Protein AF-A0A6A6UK32-F1 (afdb_monomer_lite)

Secondary structure (DSSP, 8-state):
-HHHHHHHHHHHHHHHHHHHH-S-TTSHHHHHHHHHHHHHHHHHHHHHIIIII-SSS-HHHHHHHHHHHHHHHHHHHHHHHHHHHHHTT--HHHHHHHHHHHHHHIIIIIHHHHHHHHHHHH-TT-HHHHHHHHHHHHHHHHHHHHHHHHHHHHHHHHHHHHHTT-GGGHHHHHHHHHHHHHHHHHHHHHHHHHHHS-HHHHHHHHHHHHHHHHHHHHHHHHHHHHHHHHHHHHHHHHHHHHHHHHHHHHHHHHHHHHHHHT--

Structure (mmCIF, N/CA/C/O backbone):
data_AF-A0A6A6UK32-F1
#
_entry.id   AF-A0A6A6UK32-F1
#
loop_
_atom_site.group_PDB
_atom_site.id
_atom_site.type_symbol
_atom_site.label_atom_id
_atom_site.label_alt_id
_atom_site.label_comp_id
_atom_site.label_asym_id
_atom_site.label_entity_id
_atom_site.label_seq_id
_atom_site.pdbx_PDB_ins_code
_atom_site.Cartn_x
_atom_site.Cartn_y
_atom_site.Cartn_z
_atom_site.occupancy
_atom_site.B_iso_or_equiv
_atom_site.auth_seq_id
_atom_site.auth_comp_id
_atom_site.auth_asym_id
_atom_site.auth_atom_id
_atom_site.pdbx_PDB_model_num
ATOM 1 N N . MET A 1 1 ? 7.102 15.352 -13.414 1.00 63.62 1 MET A N 1
ATOM 2 C CA . MET A 1 1 ? 7.842 16.312 -12.556 1.00 63.62 1 MET A CA 1
ATOM 3 C C . MET A 1 1 ? 7.018 16.867 -11.414 1.00 63.62 1 MET A C 1
ATOM 5 O O . MET A 1 1 ? 7.276 16.458 -10.293 1.00 63.62 1 MET A O 1
ATOM 9 N N . ALA A 1 2 ? 6.019 17.724 -11.659 1.00 75.06 2 ALA A N 1
ATOM 10 C CA . ALA A 1 2 ? 5.185 18.260 -10.575 1.00 75.06 2 ALA A CA 1
ATOM 11 C C . ALA A 1 2 ? 4.552 17.143 -9.721 1.00 75.06 2 ALA A C 1
ATOM 13 O O . ALA A 1 2 ? 4.606 17.203 -8.499 1.00 75.06 2 ALA A O 1
ATOM 14 N N . LEU A 1 3 ? 4.059 16.080 -10.369 1.00 75.00 3 LEU A N 1
ATOM 15 C CA . LEU A 1 3 ? 3.460 14.917 -9.705 1.00 75.00 3 LEU A CA 1
ATOM 16 C C . LEU A 1 3 ? 4.440 14.202 -8.759 1.00 75.00 3 LEU A C 1
ATOM 18 O O . LEU A 1 3 ? 4.125 13.998 -7.595 1.00 75.00 3 LEU A O 1
ATOM 22 N N . THR A 1 4 ? 5.658 13.905 -9.219 1.00 74.25 4 THR A N 1
ATOM 23 C CA . THR A 1 4 ? 6.698 13.237 -8.418 1.00 74.25 4 THR A CA 1
ATOM 24 C C . THR A 1 4 ? 7.167 14.100 -7.244 1.00 74.25 4 THR A C 1
ATOM 26 O O . THR A 1 4 ? 7.374 13.595 -6.144 1.00 74.25 4 THR A O 1
ATOM 29 N N . SER A 1 5 ? 7.301 15.417 -7.442 1.00 76.69 5 SER A N 1
ATOM 30 C CA . SER A 1 5 ? 7.662 16.348 -6.365 1.00 76.69 5 SER A CA 1
ATOM 31 C C . SER A 1 5 ? 6.571 16.446 -5.296 1.00 76.69 5 SER A C 1
ATOM 33 O O . SER A 1 5 ? 6.883 16.453 -4.106 1.00 76.69 5 SER A O 1
ATOM 35 N N . VAL A 1 6 ? 5.298 16.472 -5.706 1.00 78.44 6 VAL A N 1
ATOM 36 C CA . VAL A 1 6 ? 4.156 16.390 -4.783 1.00 78.44 6 VAL A CA 1
ATOM 37 C C . VAL A 1 6 ? 4.166 15.046 -4.053 1.00 78.44 6 VAL A C 1
ATOM 39 O O . VAL A 1 6 ? 4.046 15.023 -2.830 1.00 78.44 6 VAL A O 1
ATOM 42 N N . GLY A 1 7 ? 4.408 13.946 -4.770 1.00 74.94 7 GLY A N 1
ATOM 43 C CA . GLY A 1 7 ? 4.525 12.605 -4.200 1.00 74.94 7 GLY A CA 1
ATOM 44 C C . GLY A 1 7 ? 5.584 12.517 -3.096 1.00 74.94 7 GLY A C 1
ATOM 45 O O . GLY A 1 7 ? 5.280 12.036 -2.002 1.00 74.94 7 GLY A O 1
ATOM 46 N N . LEU A 1 8 ? 6.784 13.059 -3.334 1.00 78.25 8 LEU A N 1
ATOM 47 C CA . LEU A 1 8 ? 7.864 13.134 -2.340 1.00 78.25 8 LEU A CA 1
ATOM 48 C C . LEU A 1 8 ? 7.481 13.962 -1.118 1.00 78.25 8 LEU A C 1
ATOM 50 O O . LEU A 1 8 ? 7.724 13.541 0.014 1.00 78.25 8 LEU A O 1
ATOM 54 N N . PHE A 1 9 ? 6.882 15.133 -1.333 1.00 82.31 9 PHE A N 1
ATOM 55 C CA . PHE A 1 9 ? 6.435 15.985 -0.236 1.00 82.31 9 PHE A CA 1
ATOM 56 C C . PHE A 1 9 ? 5.412 15.258 0.645 1.00 82.31 9 PHE A C 1
ATOM 58 O O . PHE A 1 9 ? 5.548 15.248 1.870 1.00 82.31 9 PHE A O 1
ATOM 65 N N . CYS A 1 10 ? 4.444 14.577 0.025 1.00 78.50 10 CYS A N 1
ATOM 66 C CA . CYS A 1 10 ? 3.467 13.756 0.730 1.00 78.50 10 CYS A CA 1
ATOM 67 C C . CYS A 1 10 ? 4.137 12.626 1.524 1.00 78.50 10 CYS A C 1
ATOM 69 O O . CYS A 1 10 ? 3.793 12.427 2.686 1.00 78.50 10 CYS A O 1
ATOM 71 N N . CYS A 1 11 ? 5.139 11.941 0.968 1.00 78.12 11 CYS A N 1
ATOM 72 C CA . CYS A 1 11 ? 5.867 10.892 1.691 1.00 78.12 11 CYS A CA 1
ATOM 73 C C . CYS A 1 11 ? 6.623 11.429 2.909 1.00 78.12 11 CYS A C 1
ATOM 75 O O . CYS A 1 11 ? 6.564 10.842 3.989 1.00 78.12 11 CYS A O 1
ATOM 77 N N . LEU A 1 12 ? 7.304 12.569 2.768 1.00 82.00 12 LEU A N 1
ATOM 78 C CA . LEU A 1 12 ? 7.990 13.216 3.890 1.00 82.00 12 LEU A CA 1
ATOM 79 C C . LEU A 1 12 ? 6.999 13.644 4.976 1.00 82.00 12 LEU A C 1
ATOM 81 O O . LEU A 1 12 ? 7.266 13.463 6.167 1.00 82.00 12 LEU A O 1
ATOM 85 N N . GLN A 1 13 ? 5.833 14.153 4.577 1.00 83.38 13 GLN A N 1
ATOM 86 C CA . GLN A 1 13 ? 4.754 14.483 5.499 1.00 83.38 13 GLN A CA 1
ATOM 87 C C . GLN A 1 13 ? 4.240 13.234 6.232 1.00 83.38 13 GLN A C 1
ATOM 89 O O . GLN A 1 13 ? 4.105 13.260 7.454 1.00 83.38 13 GLN A O 1
ATOM 94 N N . VAL A 1 14 ? 3.992 12.135 5.516 1.00 77.50 14 VAL A N 1
ATOM 95 C CA . VAL A 1 14 ? 3.570 10.836 6.073 1.00 77.50 14 VAL A CA 1
ATOM 96 C C . VAL A 1 14 ? 4.615 10.307 7.060 1.00 77.50 14 VAL A C 1
ATOM 98 O O . VAL A 1 14 ? 4.258 9.894 8.168 1.00 77.50 14 VAL A O 1
ATOM 101 N N . LEU A 1 15 ? 5.903 10.387 6.723 1.00 81.75 15 LEU A N 1
ATOM 102 C CA . LEU A 1 15 ? 7.002 9.960 7.591 1.00 81.75 15 LEU A CA 1
ATOM 103 C C . LEU A 1 15 ? 7.065 10.800 8.875 1.00 81.75 15 LEU A C 1
ATOM 105 O O . LEU A 1 15 ? 7.175 10.262 9.983 1.00 81.75 15 LEU A O 1
ATOM 109 N N . PHE A 1 16 ? 6.934 12.121 8.747 1.00 83.19 16 PHE A N 1
ATOM 110 C CA . PHE A 1 16 ? 6.896 13.037 9.885 1.00 83.19 16 PHE A CA 1
ATOM 111 C C . PHE A 1 16 ? 5.670 12.791 10.780 1.00 83.19 16 PHE A C 1
ATOM 113 O O . PHE A 1 16 ? 5.791 12.674 12.001 1.00 83.19 16 PHE A O 1
ATOM 120 N N . LEU A 1 17 ? 4.480 12.641 10.193 1.00 77.88 17 LEU A N 1
ATOM 121 C CA . LEU A 1 17 ? 3.246 12.351 10.931 1.00 77.88 17 LEU A CA 1
ATOM 122 C C . LEU A 1 17 ? 3.314 10.999 11.648 1.00 77.88 17 LEU A C 1
ATOM 124 O O . LEU A 1 17 ? 2.881 10.881 12.795 1.00 77.88 17 LEU A O 1
ATOM 128 N N . THR A 1 18 ? 3.891 9.985 11.007 1.00 74.25 18 THR A N 1
ATOM 129 C CA . THR A 1 18 ? 4.037 8.647 11.591 1.00 74.25 18 THR A CA 1
ATOM 130 C C . THR A 1 18 ? 4.995 8.665 12.779 1.00 74.25 18 THR A C 1
ATOM 132 O O . THR A 1 18 ? 4.671 8.141 13.847 1.00 74.25 18 THR A O 1
ATOM 135 N N . THR A 1 19 ? 6.156 9.303 12.632 1.00 74.50 19 THR A N 1
ATOM 136 C CA . THR A 1 19 ? 7.179 9.364 13.690 1.00 74.50 19 THR A CA 1
ATOM 137 C C . THR A 1 19 ? 6.762 10.217 14.889 1.00 74.50 19 THR A C 1
ATOM 139 O O . THR A 1 19 ? 7.191 9.927 16.008 1.00 74.50 19 THR A O 1
ATOM 142 N N . THR A 1 20 ? 5.905 11.222 14.680 1.00 73.62 20 THR A N 1
ATOM 143 C CA . THR A 1 20 ? 5.383 12.094 15.746 1.00 73.62 20 THR A CA 1
ATOM 144 C C . THR A 1 20 ? 4.144 11.529 16.444 1.00 73.62 20 THR A C 1
ATOM 146 O O . THR A 1 20 ? 4.023 11.674 17.660 1.00 73.62 20 THR A O 1
ATOM 149 N N . LYS A 1 21 ? 3.226 10.857 15.729 1.00 67.25 21 LYS A N 1
ATOM 150 C CA . LYS A 1 21 ? 1.995 10.314 16.338 1.00 67.25 21 LYS A CA 1
ATOM 151 C C . LYS A 1 21 ? 2.180 8.973 17.050 1.00 67.25 21 LYS A C 1
ATOM 153 O O . LYS A 1 21 ? 1.466 8.701 18.018 1.00 67.25 21 LYS A O 1
ATOM 158 N N . PHE A 1 22 ? 3.100 8.115 16.605 1.00 64.62 22 PHE A N 1
ATOM 159 C CA . PHE A 1 22 ? 3.280 6.794 17.213 1.00 64.62 22 PHE A CA 1
ATOM 160 C C . PHE A 1 22 ? 4.243 6.828 18.404 1.00 64.62 22 PHE A C 1
ATOM 162 O O . PHE A 1 22 ? 5.457 6.704 18.260 1.00 64.62 22 PHE A O 1
ATOM 169 N N . ASN A 1 23 ? 3.680 6.898 19.613 1.00 55.84 23 ASN A N 1
ATOM 170 C CA . ASN A 1 23 ? 4.452 6.849 20.861 1.00 55.84 23 ASN A CA 1
ATOM 171 C C . ASN A 1 23 ? 4.972 5.428 21.204 1.00 55.84 23 ASN A C 1
ATOM 173 O O . ASN A 1 23 ? 5.830 5.261 22.065 1.00 55.84 23 ASN A O 1
ATOM 177 N N . ARG A 1 24 ? 4.471 4.378 20.525 1.00 57.69 24 ARG A N 1
ATOM 178 C CA . ARG A 1 24 ? 4.906 2.976 20.689 1.00 57.69 24 ARG A CA 1
ATOM 179 C C . ARG A 1 24 ? 5.349 2.395 19.341 1.00 57.69 24 ARG A C 1
ATOM 181 O O . ARG A 1 24 ? 4.519 2.004 18.526 1.00 57.69 24 ARG A O 1
ATOM 188 N N . ARG A 1 25 ? 6.666 2.331 19.126 1.00 67.44 25 ARG A N 1
ATOM 189 C CA . ARG A 1 25 ? 7.341 2.017 17.846 1.00 67.44 25 ARG A CA 1
ATOM 190 C C . ARG A 1 25 ? 7.516 0.516 17.541 1.00 67.44 25 ARG A C 1
ATOM 192 O O . ARG A 1 25 ? 8.488 0.128 16.909 1.00 67.44 25 ARG A O 1
ATOM 199 N N . SER A 1 26 ? 6.633 -0.354 18.036 1.00 64.50 26 SER A N 1
ATOM 200 C CA . SER A 1 26 ? 6.860 -1.815 17.994 1.00 64.50 26 SER A CA 1
ATOM 201 C C . SER A 1 26 ? 5.747 -2.634 17.335 1.00 64.50 26 SER A C 1
ATOM 203 O O . SER A 1 26 ? 5.812 -3.859 17.354 1.00 64.50 26 SER A O 1
ATOM 205 N N . GLY A 1 27 ? 4.692 -1.999 16.821 1.00 78.38 27 GLY A N 1
ATOM 206 C CA . GLY A 1 27 ? 3.590 -2.713 16.168 1.00 78.38 27 GLY A CA 1
ATOM 207 C C . GLY A 1 27 ? 3.916 -3.066 14.718 1.00 78.38 27 GLY A C 1
ATOM 208 O O . GLY A 1 27 ? 4.606 -2.301 14.053 1.00 78.38 27 GLY A O 1
ATOM 209 N N . LEU A 1 28 ? 3.370 -4.178 14.213 1.00 83.44 28 LEU A N 1
ATOM 210 C CA . LEU A 1 28 ? 3.492 -4.573 12.803 1.00 83.44 28 LEU A CA 1
ATOM 211 C C . LEU A 1 28 ? 3.085 -3.425 11.863 1.00 83.44 28 LEU A C 1
ATOM 213 O O . LEU A 1 28 ? 3.859 -3.062 10.991 1.00 83.44 28 LEU A O 1
ATOM 217 N N . TYR A 1 29 ? 1.953 -2.768 12.147 1.00 85.88 29 TYR A N 1
ATOM 218 C CA . TYR A 1 29 ? 1.491 -1.572 11.434 1.00 85.88 29 TYR A CA 1
ATOM 219 C C . TYR A 1 29 ? 2.568 -0.488 11.289 1.00 85.88 29 TYR A C 1
ATOM 221 O O . TYR A 1 29 ? 2.719 0.087 10.220 1.00 85.88 29 TYR A O 1
ATOM 229 N N . PHE A 1 30 ? 3.310 -0.198 12.365 1.00 85.81 30 PHE A N 1
ATOM 230 C CA . PHE A 1 30 ? 4.322 0.861 12.373 1.00 85.81 30 PHE A CA 1
ATOM 231 C C . PHE A 1 30 ? 5.487 0.529 11.435 1.00 85.81 30 PHE A C 1
ATOM 233 O O . PHE A 1 30 ? 5.966 1.398 10.714 1.00 85.81 30 PHE A O 1
ATOM 240 N N . TRP A 1 31 ? 5.919 -0.732 11.414 1.00 88.88 31 TRP A N 1
ATOM 241 C CA . TRP A 1 31 ? 6.966 -1.174 10.498 1.00 88.88 31 TRP A CA 1
ATOM 242 C C . TRP A 1 31 ? 6.471 -1.256 9.055 1.00 88.88 31 TRP A C 1
ATOM 244 O O . TRP A 1 31 ? 7.208 -0.863 8.158 1.00 88.88 31 TRP A O 1
ATOM 254 N N . SER A 1 32 ? 5.222 -1.675 8.832 1.00 90.88 32 SER A N 1
ATOM 255 C CA . SER A 1 32 ? 4.609 -1.692 7.500 1.00 90.88 32 SER A CA 1
ATOM 256 C C . SER A 1 32 ? 4.487 -0.290 6.908 1.00 90.88 32 SER A C 1
ATOM 258 O O . SER A 1 32 ? 4.952 -0.075 5.796 1.00 90.88 32 SER A O 1
ATOM 260 N N . ILE A 1 33 ? 3.951 0.681 7.662 1.00 89.31 33 ILE A N 1
ATOM 261 C CA . ILE A 1 33 ? 3.780 2.056 7.168 1.00 89.31 33 ILE A CA 1
ATOM 262 C C . ILE A 1 33 ? 5.127 2.753 6.912 1.00 89.31 33 ILE A C 1
ATOM 264 O O . ILE A 1 33 ? 5.263 3.504 5.949 1.00 89.31 33 ILE A O 1
ATOM 268 N N . ILE A 1 34 ? 6.148 2.494 7.738 1.00 89.69 34 ILE A N 1
ATOM 269 C CA . ILE A 1 34 ? 7.501 3.009 7.486 1.00 89.69 34 ILE A CA 1
ATOM 270 C C . ILE A 1 34 ? 8.099 2.350 6.250 1.00 89.69 34 ILE A C 1
ATOM 272 O O . ILE A 1 34 ? 8.649 3.062 5.416 1.00 89.69 34 ILE A O 1
ATOM 276 N N . GLY A 1 35 ? 7.974 1.026 6.130 1.00 91.19 35 GLY A N 1
ATOM 277 C CA . GLY A 1 35 ? 8.464 0.267 4.984 1.00 91.19 35 GLY A CA 1
ATOM 278 C C . GLY A 1 35 ? 7.919 0.829 3.678 1.00 91.19 35 GLY A C 1
ATOM 279 O O . GLY A 1 35 ? 8.700 1.316 2.869 1.00 91.19 35 GLY A O 1
ATOM 280 N N . VAL A 1 36 ? 6.592 0.895 3.538 1.00 92.56 36 VAL A N 1
ATOM 281 C CA . VAL A 1 36 ? 5.946 1.425 2.325 1.00 92.56 36 VAL A CA 1
ATOM 282 C C . VAL A 1 36 ? 6.316 2.891 2.063 1.00 92.56 36 VAL A C 1
ATOM 284 O O . VAL A 1 36 ? 6.565 3.264 0.923 1.00 92.56 36 VAL A O 1
ATOM 287 N N . THR A 1 37 ? 6.446 3.726 3.103 1.00 90.75 37 THR A N 1
ATOM 288 C CA . THR A 1 37 ? 6.836 5.138 2.928 1.00 90.75 37 THR A CA 1
ATOM 289 C C . THR A 1 37 ? 8.276 5.264 2.426 1.00 90.75 37 THR A C 1
ATOM 291 O O . THR A 1 37 ? 8.559 6.091 1.563 1.00 90.75 37 THR A O 1
ATOM 294 N N . VAL A 1 38 ? 9.201 4.457 2.952 1.00 91.56 38 VAL A N 1
ATOM 295 C CA . VAL A 1 38 ? 10.607 4.457 2.518 1.00 91.56 38 VAL A CA 1
ATOM 296 C C . VAL A 1 38 ? 10.728 3.907 1.099 1.00 91.56 38 VAL A C 1
ATOM 298 O O . VAL A 1 38 ? 11.385 4.538 0.272 1.00 91.56 38 VAL A O 1
ATOM 301 N N . SER A 1 39 ? 10.046 2.801 0.798 1.00 92.69 39 SER A N 1
ATOM 302 C CA . SER A 1 39 ? 9.923 2.248 -0.554 1.00 92.69 39 SER A CA 1
ATOM 303 C C . SER A 1 39 ? 9.413 3.298 -1.538 1.00 92.69 39 SER A C 1
ATOM 305 O O . SER A 1 39 ? 10.022 3.523 -2.583 1.00 92.69 39 SER A O 1
ATOM 307 N N . GLN A 1 40 ? 8.379 4.049 -1.155 1.00 90.94 40 GLN A N 1
ATOM 308 C CA . GLN A 1 40 ? 7.828 5.104 -1.996 1.00 90.94 40 GLN A CA 1
ATOM 309 C C . GLN A 1 40 ? 8.801 6.270 -2.217 1.00 90.94 40 GLN A C 1
ATOM 311 O O . GLN A 1 40 ? 8.883 6.812 -3.321 1.00 90.94 40 GLN A O 1
ATOM 316 N N . ILE A 1 41 ? 9.583 6.649 -1.202 1.00 89.75 41 ILE A N 1
ATOM 317 C CA . ILE A 1 41 ? 10.642 7.659 -1.355 1.00 89.75 41 ILE A CA 1
ATOM 318 C C . ILE A 1 41 ? 11.703 7.164 -2.345 1.00 89.75 41 ILE A C 1
ATOM 320 O O . ILE A 1 41 ? 12.091 7.918 -3.240 1.00 89.75 41 ILE A O 1
ATOM 324 N N . CYS A 1 42 ? 12.143 5.908 -2.223 1.00 91.44 42 CYS A N 1
ATOM 325 C CA . CYS A 1 42 ? 13.081 5.292 -3.164 1.00 91.44 42 CYS A CA 1
ATOM 326 C C . CYS A 1 42 ? 12.524 5.278 -4.595 1.00 91.44 42 CYS A C 1
ATOM 328 O O . CYS A 1 42 ? 13.237 5.677 -5.517 1.00 91.44 42 CYS A O 1
ATOM 330 N N . TYR A 1 43 ? 11.248 4.923 -4.771 1.00 89.31 43 TYR A N 1
ATOM 331 C CA . TYR A 1 43 ? 10.578 4.941 -6.072 1.00 89.31 43 TYR A CA 1
ATOM 332 C C . TYR A 1 43 ? 10.519 6.353 -6.671 1.00 89.31 43 TYR A C 1
ATOM 334 O O . TYR A 1 43 ? 10.878 6.569 -7.826 1.00 89.31 43 TYR A O 1
ATOM 342 N N . CYS A 1 44 ? 10.160 7.362 -5.877 1.00 87.19 44 CYS A N 1
ATOM 343 C CA . CYS A 1 44 ? 10.153 8.746 -6.345 1.00 87.19 44 CYS A CA 1
ATOM 344 C C . CYS A 1 44 ? 11.549 9.245 -6.762 1.00 87.19 44 CYS A C 1
ATOM 346 O O . CYS A 1 44 ? 11.671 9.993 -7.736 1.00 87.19 44 CYS A O 1
ATOM 348 N N . ILE A 1 45 ? 12.601 8.846 -6.033 1.00 87.50 45 ILE A N 1
ATOM 349 C CA . ILE A 1 45 ? 13.995 9.145 -6.396 1.00 87.50 45 ILE A CA 1
ATOM 350 C C . ILE A 1 45 ? 14.350 8.462 -7.717 1.00 87.50 45 ILE A C 1
ATOM 352 O O . ILE A 1 45 ? 14.941 9.108 -8.580 1.00 87.50 45 ILE A O 1
ATOM 356 N N . TYR A 1 46 ? 13.957 7.199 -7.903 1.00 86.44 46 TYR A N 1
ATOM 357 C CA . TYR A 1 46 ? 14.110 6.492 -9.174 1.00 86.44 46 TYR A CA 1
ATOM 358 C C . TYR A 1 46 ? 13.467 7.264 -10.330 1.00 86.44 46 TYR A C 1
ATOM 360 O O . TYR A 1 46 ? 14.166 7.584 -11.289 1.00 86.44 46 TYR A O 1
ATOM 368 N N . VAL A 1 47 ? 12.193 7.654 -10.213 1.00 82.62 47 VAL A N 1
ATOM 369 C CA . VAL A 1 47 ? 11.487 8.417 -11.259 1.00 82.62 47 VAL A CA 1
ATOM 370 C C . VAL A 1 47 ? 12.214 9.728 -11.573 1.00 82.62 47 VAL A C 1
ATOM 372 O O . VAL A 1 47 ? 12.340 10.117 -12.733 1.00 82.62 47 VAL A O 1
ATOM 375 N N . TYR A 1 48 ? 12.750 10.404 -10.554 1.00 82.56 48 TYR A N 1
ATOM 376 C CA . TYR A 1 48 ? 13.549 11.610 -10.757 1.00 82.56 48 TYR A CA 1
ATOM 377 C C . TYR A 1 48 ? 14.853 11.319 -11.518 1.00 82.56 48 TYR A C 1
ATOM 379 O O . TYR A 1 48 ? 15.186 12.031 -12.465 1.00 82.56 48 TYR A O 1
ATOM 387 N N . LEU A 1 49 ? 15.580 10.265 -11.135 1.00 80.88 49 LEU A N 1
ATOM 388 C CA . LEU A 1 49 ? 16.833 9.858 -11.779 1.00 80.88 49 LEU A CA 1
ATOM 389 C C . LEU A 1 49 ? 16.624 9.412 -13.230 1.00 80.88 49 LEU A C 1
ATOM 391 O O . LEU A 1 49 ? 17.407 9.810 -14.095 1.00 80.88 49 LEU A O 1
ATOM 395 N N . TYR A 1 50 ? 15.562 8.645 -13.477 1.00 75.62 50 TYR A N 1
ATOM 396 C CA . TYR A 1 50 ? 15.178 8.124 -14.785 1.00 75.62 50 TYR A CA 1
ATOM 397 C C . TYR A 1 50 ? 14.809 9.246 -15.767 1.00 75.62 50 TYR A C 1
ATOM 399 O O . TYR A 1 50 ? 15.231 9.217 -16.920 1.00 75.62 50 TYR A O 1
ATOM 407 N N . ILE A 1 51 ? 14.078 10.270 -15.305 1.00 72.56 51 ILE A N 1
ATOM 408 C CA . ILE A 1 51 ? 13.636 11.386 -16.160 1.00 72.56 51 ILE A CA 1
ATOM 409 C C . ILE A 1 51 ? 14.740 12.442 -16.364 1.00 72.56 51 ILE A C 1
ATOM 411 O O . ILE A 1 51 ? 14.842 13.001 -17.454 1.00 72.56 51 ILE A O 1
ATOM 415 N N . TRP A 1 52 ? 15.544 12.764 -15.340 1.00 67.88 52 TRP A N 1
ATOM 416 C CA . TRP A 1 52 ? 16.459 13.923 -15.392 1.00 67.88 52 TRP A CA 1
ATOM 417 C C . TRP A 1 52 ? 17.921 13.598 -15.609 1.00 67.88 52 TRP A C 1
ATOM 419 O O . TRP A 1 52 ? 18.614 14.338 -16.303 1.00 67.88 52 TRP A O 1
ATOM 429 N N . ILE A 1 53 ? 18.428 12.601 -14.891 1.00 54.34 53 ILE A N 1
ATOM 430 C CA . ILE A 1 53 ? 19.861 12.536 -14.625 1.00 54.34 53 ILE A CA 1
ATOM 431 C C . ILE A 1 53 ? 20.527 11.543 -15.565 1.00 54.34 53 ILE A C 1
ATOM 433 O O . ILE A 1 53 ? 21.587 11.867 -16.082 1.00 54.34 53 ILE A O 1
ATOM 437 N N . LEU A 1 54 ? 19.914 10.404 -15.882 1.00 55.31 54 LEU A N 1
ATOM 438 C CA . LEU A 1 54 ? 20.612 9.314 -16.558 1.00 55.31 54 LEU A CA 1
ATOM 439 C C . LEU A 1 54 ? 19.600 8.361 -17.228 1.00 55.31 54 LEU A C 1
ATOM 441 O O . LEU A 1 54 ? 19.181 7.394 -16.595 1.00 55.31 54 LEU A O 1
ATOM 445 N N . LYS A 1 55 ? 19.266 8.553 -18.511 1.00 54.19 55 LYS A N 1
ATOM 446 C CA . LYS A 1 55 ? 18.911 7.368 -19.318 1.00 54.19 55 LYS A CA 1
ATOM 447 C C . LYS A 1 55 ? 20.166 6.505 -19.544 1.00 54.19 55 LYS A C 1
ATOM 449 O O . LYS A 1 55 ? 20.106 5.302 -19.335 1.00 54.19 55 LYS A O 1
ATOM 454 N N . ASP A 1 56 ? 21.334 7.134 -19.756 1.00 54.78 56 ASP A N 1
ATOM 455 C CA . ASP A 1 56 ? 22.521 6.408 -20.252 1.00 54.78 56 ASP A CA 1
ATOM 456 C C . ASP A 1 56 ? 23.786 6.426 -19.369 1.00 54.78 56 ASP A C 1
ATOM 458 O O . ASP A 1 56 ? 24.661 5.581 -19.541 1.00 54.78 56 ASP A O 1
ATOM 462 N N . ALA A 1 57 ? 23.954 7.355 -18.415 1.00 60.75 57 ALA A N 1
ATOM 463 C CA . ALA A 1 57 ? 25.291 7.553 -17.819 1.00 60.75 57 ALA A CA 1
ATOM 464 C C . ALA A 1 57 ? 25.655 6.626 -16.628 1.00 60.75 57 ALA A C 1
ATOM 466 O O . ALA A 1 57 ? 26.843 6.401 -16.397 1.00 60.75 57 ALA A O 1
ATOM 467 N N . LYS A 1 58 ? 24.690 6.100 -15.845 1.00 68.69 58 LYS A N 1
ATOM 468 C CA . LYS A 1 58 ? 24.904 5.112 -14.747 1.00 68.69 58 LYS A CA 1
ATOM 469 C C . LYS A 1 58 ? 23.643 4.250 -14.507 1.00 68.69 58 LYS A C 1
ATOM 471 O O . LYS A 1 58 ? 22.972 4.423 -13.485 1.00 68.69 58 LYS A O 1
ATOM 476 N N . PRO A 1 59 ? 23.330 3.295 -15.398 1.00 71.62 59 PRO A N 1
ATOM 477 C CA . PRO A 1 59 ? 22.122 2.462 -15.307 1.00 71.62 59 PRO A CA 1
ATOM 478 C C . PRO A 1 59 ? 22.000 1.686 -13.983 1.00 71.62 59 PRO A C 1
ATOM 480 O O . PRO A 1 59 ? 20.904 1.525 -13.453 1.00 71.62 59 PRO A O 1
ATOM 483 N N . GLY A 1 60 ? 23.125 1.280 -13.381 1.00 76.69 60 GLY A N 1
ATOM 484 C CA . GLY A 1 60 ? 23.120 0.533 -12.117 1.00 76.69 60 GLY A CA 1
ATOM 485 C C . GLY A 1 60 ? 22.575 1.312 -10.913 1.00 76.69 60 GLY A C 1
ATOM 486 O O . GLY A 1 60 ? 21.955 0.716 -10.036 1.00 76.69 60 GLY A O 1
ATOM 487 N N . LEU A 1 61 ? 22.760 2.638 -10.861 1.00 80.12 61 LEU A N 1
ATOM 488 C CA . LEU A 1 61 ? 22.235 3.448 -9.754 1.00 80.12 61 LEU A CA 1
ATOM 489 C C . LEU A 1 61 ? 20.713 3.605 -9.863 1.00 80.12 61 LEU A C 1
ATOM 491 O O . LEU A 1 61 ? 20.009 3.467 -8.866 1.00 80.12 61 LEU A O 1
ATOM 495 N N . THR A 1 62 ? 20.220 3.853 -11.078 1.00 80.00 62 THR A N 1
ATOM 496 C CA . THR A 1 62 ? 18.788 3.959 -11.382 1.00 80.00 62 THR A CA 1
ATOM 497 C C . THR A 1 62 ? 18.073 2.639 -11.085 1.00 80.00 62 THR A C 1
ATOM 499 O O . THR A 1 62 ? 17.097 2.640 -10.336 1.00 80.00 62 THR A O 1
ATOM 502 N N . ALA A 1 63 ? 18.622 1.510 -11.552 1.00 81.88 63 ALA A N 1
ATOM 503 C CA . ALA A 1 63 ? 18.098 0.177 -11.251 1.00 81.88 63 ALA A CA 1
ATOM 504 C C . ALA A 1 63 ? 18.110 -0.130 -9.742 1.00 81.88 63 ALA A C 1
ATOM 506 O O . ALA A 1 63 ? 17.165 -0.709 -9.218 1.00 81.88 63 ALA A O 1
ATOM 507 N N . GLY A 1 64 ? 19.142 0.298 -9.009 1.00 86.44 64 GLY A N 1
ATOM 508 C CA . GLY A 1 64 ? 19.210 0.101 -7.559 1.00 86.44 64 GLY A CA 1
ATOM 509 C C . GLY A 1 64 ? 18.053 0.766 -6.803 1.00 86.44 64 GLY A C 1
ATOM 510 O O . GLY A 1 64 ? 17.423 0.125 -5.963 1.00 86.44 64 GLY A O 1
ATOM 511 N N . PHE A 1 65 ? 17.743 2.030 -7.113 1.00 87.12 65 PHE A N 1
ATOM 512 C CA . PHE A 1 65 ? 16.620 2.743 -6.484 1.00 87.12 65 PHE A CA 1
ATOM 513 C C . PHE A 1 65 ? 15.255 2.214 -6.920 1.00 87.12 65 PHE A C 1
ATOM 515 O O . PHE A 1 65 ? 14.337 2.184 -6.104 1.00 87.12 65 PHE A O 1
ATOM 522 N N . MET A 1 66 ? 15.141 1.773 -8.170 1.00 86.88 66 MET A N 1
ATOM 523 C CA . MET A 1 66 ? 13.948 1.117 -8.698 1.00 86.88 66 MET A CA 1
ATOM 524 C C . MET A 1 66 ? 13.648 -0.169 -7.922 1.00 86.88 66 MET A C 1
ATOM 526 O O . MET A 1 66 ? 12.575 -0.287 -7.345 1.00 86.88 66 MET A O 1
ATOM 530 N N . VAL A 1 67 ? 14.622 -1.080 -7.793 1.00 87.88 67 VAL A N 1
ATOM 531 C CA . VAL A 1 67 ? 14.472 -2.332 -7.025 1.00 87.88 67 VAL A CA 1
ATOM 532 C C . VAL A 1 67 ? 14.210 -2.054 -5.544 1.00 87.88 67 VAL A C 1
ATOM 534 O O . VAL A 1 67 ? 13.364 -2.698 -4.930 1.00 87.88 67 VAL A O 1
ATOM 537 N N . ALA A 1 68 ? 14.919 -1.089 -4.953 1.00 90.00 68 ALA A N 1
ATOM 538 C CA . ALA A 1 68 ? 14.720 -0.712 -3.554 1.00 90.00 68 ALA A CA 1
ATOM 539 C C . ALA A 1 68 ? 13.357 -0.045 -3.297 1.00 90.00 68 ALA A C 1
ATOM 541 O O . ALA A 1 68 ? 12.882 -0.053 -2.162 1.00 90.00 68 ALA A O 1
ATOM 542 N N . GLY A 1 69 ? 12.754 0.554 -4.326 1.00 88.25 69 GLY A N 1
ATOM 543 C CA . GLY A 1 69 ? 11.433 1.163 -4.269 1.00 88.25 69 GLY A CA 1
ATOM 544 C C . GLY A 1 69 ? 10.316 0.165 -4.548 1.00 88.25 69 GLY A C 1
ATOM 545 O O . GLY A 1 69 ? 9.494 -0.056 -3.670 1.00 88.25 69 GLY A O 1
ATOM 546 N N . GLY A 1 70 ? 10.318 -0.448 -5.734 1.00 87.50 70 GLY A N 1
ATOM 547 C CA . GLY A 1 70 ? 9.255 -1.325 -6.237 1.00 87.50 70 GLY A CA 1
ATOM 548 C C . GLY A 1 70 ? 9.079 -2.598 -5.412 1.00 87.50 70 GLY A C 1
ATOM 549 O O . GLY A 1 70 ? 8.092 -2.718 -4.693 1.00 87.50 70 GLY A O 1
ATOM 550 N N . LEU A 1 71 ? 10.089 -3.481 -5.394 1.00 91.38 71 LEU A N 1
ATOM 551 C CA . LEU A 1 71 ? 9.986 -4.801 -4.749 1.00 91.38 71 LEU A CA 1
ATOM 552 C C . LEU A 1 71 ? 9.410 -4.778 -3.321 1.00 91.38 71 LEU A C 1
ATOM 554 O O . LEU A 1 71 ? 8.591 -5.639 -2.998 1.00 91.38 71 LEU A O 1
ATOM 558 N N . PRO A 1 72 ? 9.854 -3.890 -2.409 1.00 93.12 72 PRO A N 1
ATOM 559 C CA . PRO A 1 72 ? 9.300 -3.850 -1.060 1.00 93.12 72 PRO A CA 1
ATOM 560 C C . PRO A 1 72 ? 7.970 -3.089 -0.941 1.00 93.12 72 PRO A C 1
ATOM 562 O O . PRO A 1 72 ? 7.294 -3.262 0.072 1.00 93.12 72 PRO A O 1
ATOM 565 N N . TYR A 1 73 ? 7.577 -2.264 -1.915 1.00 92.75 73 TYR A N 1
ATOM 566 C CA . TYR A 1 73 ? 6.383 -1.418 -1.817 1.00 92.75 73 TYR A CA 1
ATOM 567 C C . TYR A 1 73 ? 5.100 -2.244 -1.637 1.00 92.75 73 TYR A C 1
ATOM 569 O O . TYR A 1 73 ? 4.454 -2.147 -0.588 1.00 92.75 73 TYR A O 1
ATOM 577 N N . VAL A 1 74 ? 4.791 -3.112 -2.605 1.00 92.25 74 VAL A N 1
ATOM 578 C CA . VAL A 1 74 ? 3.576 -3.948 -2.627 1.00 92.25 74 VAL A CA 1
ATOM 579 C C . VAL A 1 74 ? 3.408 -4.790 -1.351 1.00 92.25 74 VAL A C 1
ATOM 581 O O . VAL A 1 74 ? 2.359 -4.699 -0.700 1.00 92.25 74 VAL A O 1
ATOM 584 N N . PRO A 1 75 ? 4.416 -5.561 -0.884 1.00 93.06 75 PRO A N 1
ATOM 585 C CA . PRO A 1 75 ? 4.241 -6.371 0.315 1.00 93.06 75 PRO A CA 1
ATOM 586 C C . PRO A 1 75 ? 4.065 -5.513 1.572 1.00 93.06 75 PRO A C 1
ATOM 588 O O . PRO A 1 75 ? 3.305 -5.902 2.462 1.00 93.06 75 PRO A O 1
ATOM 591 N N . PHE A 1 76 ? 4.724 -4.351 1.685 1.00 93.88 76 PHE A N 1
ATOM 592 C CA . PHE A 1 76 ? 4.523 -3.474 2.842 1.00 93.88 76 PHE A CA 1
ATOM 593 C C . PHE A 1 76 ? 3.138 -2.832 2.857 1.00 93.88 76 PHE A C 1
ATOM 595 O O . PHE A 1 76 ? 2.538 -2.740 3.934 1.00 93.88 76 PHE A O 1
ATOM 602 N N . GLU A 1 77 ? 2.615 -2.446 1.696 1.00 92.75 77 GLU A N 1
ATOM 603 C CA . GLU A 1 77 ? 1.252 -1.940 1.559 1.00 92.75 77 GLU A CA 1
ATOM 604 C C . GLU A 1 77 ? 0.227 -3.009 1.958 1.00 92.75 77 GLU A C 1
ATOM 606 O O . GLU A 1 77 ? -0.594 -2.787 2.853 1.00 92.75 77 GLU A O 1
ATOM 611 N N . PHE A 1 78 ? 0.326 -4.230 1.432 1.00 92.56 78 PHE A N 1
ATOM 612 C CA . PHE A 1 78 ? -0.601 -5.284 1.845 1.00 92.56 78 PHE A CA 1
ATOM 613 C C . PHE A 1 78 ? -0.432 -5.690 3.315 1.00 92.56 78 PHE A C 1
ATOM 615 O O . PHE A 1 78 ? -1.417 -6.014 3.987 1.00 92.56 78 PHE A O 1
ATOM 622 N N . LEU A 1 79 ? 0.784 -5.628 3.870 1.00 91.69 79 LEU A N 1
ATOM 623 C CA . LEU A 1 79 ? 1.010 -5.837 5.306 1.00 91.69 79 LEU A CA 1
ATOM 624 C C . LEU A 1 79 ? 0.361 -4.744 6.169 1.00 91.69 79 LEU A C 1
ATOM 626 O O . LEU A 1 79 ? -0.080 -5.020 7.291 1.00 91.69 79 LEU A O 1
ATOM 630 N N . MET A 1 80 ? 0.268 -3.520 5.659 1.00 89.12 80 MET A N 1
ATOM 631 C CA . MET A 1 80 ? -0.434 -2.415 6.306 1.00 89.12 80 MET A CA 1
ATOM 632 C C . MET A 1 80 ? -1.944 -2.704 6.378 1.00 89.12 80 MET A C 1
ATOM 634 O O . MET A 1 80 ? -2.515 -2.6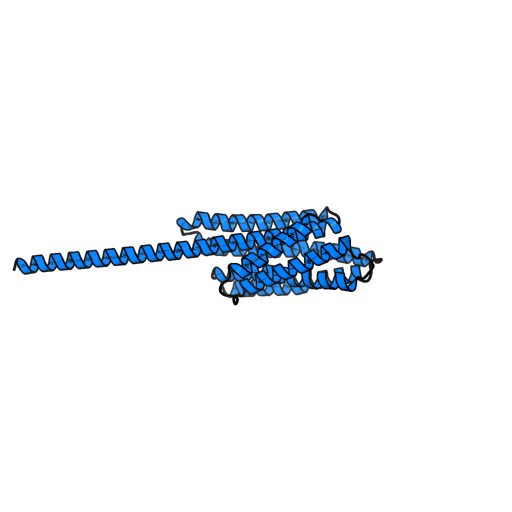81 7.480 1.00 89.12 80 MET A O 1
ATOM 638 N N . LEU A 1 81 ? -2.562 -3.126 5.264 1.00 87.38 81 LEU A N 1
ATOM 639 C CA . LEU A 1 81 ? -3.960 -3.591 5.232 1.00 87.38 81 LEU A CA 1
ATOM 640 C C . LEU A 1 81 ? -4.178 -4.811 6.143 1.00 87.38 81 LEU A C 1
ATOM 642 O O . LEU A 1 81 ? -5.137 -4.860 6.922 1.00 87.38 81 LEU A O 1
ATOM 646 N N . TYR A 1 82 ? -3.260 -5.777 6.115 1.00 89.00 82 TYR A N 1
ATOM 647 C CA . TYR A 1 82 ? -3.269 -6.945 6.998 1.00 89.00 82 TYR A CA 1
ATOM 648 C C . TYR A 1 82 ? -3.241 -6.539 8.476 1.00 89.00 82 TYR A C 1
ATOM 650 O O . TYR A 1 82 ? -4.013 -7.059 9.291 1.00 89.00 82 TYR A O 1
ATOM 658 N N . SER A 1 83 ? -2.382 -5.587 8.849 1.00 87.50 83 SER A N 1
ATOM 659 C CA . SER A 1 83 ? -2.291 -5.128 10.233 1.00 87.50 83 SER A CA 1
ATOM 660 C C . SER A 1 83 ? -3.568 -4.411 10.669 1.00 87.50 83 SER A C 1
ATOM 662 O O . SER A 1 83 ? -3.950 -4.523 11.841 1.00 87.50 83 SER A O 1
ATOM 664 N N . ARG A 1 84 ? -4.248 -3.707 9.755 1.00 84.38 84 ARG A N 1
ATOM 665 C CA . ARG A 1 84 ? -5.583 -3.154 10.016 1.00 84.38 84 ARG A CA 1
ATOM 666 C C . ARG A 1 84 ? -6.594 -4.264 10.233 1.00 84.38 84 ARG A C 1
ATOM 668 O O . ARG A 1 84 ? -7.305 -4.233 11.232 1.00 84.38 84 ARG A O 1
ATOM 675 N N . LEU A 1 85 ? -6.630 -5.267 9.367 1.00 83.56 85 LEU A N 1
ATOM 676 C CA . LEU A 1 85 ? -7.545 -6.398 9.498 1.00 83.56 85 LEU A CA 1
ATOM 677 C C . LEU A 1 85 ? -7.360 -7.154 10.828 1.00 83.56 85 LEU A C 1
ATOM 679 O O . LEU A 1 85 ? -8.343 -7.520 11.476 1.00 83.56 85 LEU A O 1
ATOM 683 N N . HIS A 1 86 ? -6.114 -7.325 11.279 1.00 80.75 86 HIS A N 1
ATOM 684 C CA . HIS A 1 86 ? -5.798 -7.923 12.580 1.00 80.75 86 HIS A CA 1
ATOM 685 C C . HIS A 1 86 ? -6.399 -7.132 13.759 1.00 80.75 86 HIS A C 1
ATOM 687 O O . HIS A 1 86 ? -6.853 -7.732 14.736 1.00 80.75 86 HIS A O 1
ATOM 693 N N . LEU A 1 87 ? -6.464 -5.797 13.672 1.00 74.81 87 LEU A N 1
ATOM 694 C CA . LEU A 1 87 ? -7.067 -4.950 14.711 1.00 74.81 87 LEU A CA 1
ATOM 695 C C . LEU A 1 87 ? -8.581 -5.187 14.859 1.00 74.81 87 LEU A C 1
ATOM 697 O O . LEU A 1 87 ? -9.121 -5.056 15.956 1.00 74.81 87 LEU A O 1
ATOM 701 N N . PHE A 1 88 ? -9.257 -5.587 13.780 1.00 72.25 88 PHE A N 1
ATOM 702 C CA . PHE A 1 88 ? -10.685 -5.913 13.769 1.00 72.25 88 PHE A CA 1
ATOM 703 C C . PHE A 1 88 ? -10.957 -7.401 14.043 1.00 72.25 88 PHE A C 1
ATOM 705 O O . PHE A 1 88 ? -11.975 -7.928 13.612 1.00 72.25 88 PHE A O 1
ATOM 712 N N . LEU A 1 89 ? -10.076 -8.094 14.778 1.00 65.06 89 LEU A N 1
ATOM 713 C CA . LEU A 1 89 ? -10.315 -9.454 15.291 1.00 65.06 89 LEU A CA 1
ATOM 714 C C . LEU A 1 89 ? -10.735 -10.468 14.206 1.00 65.06 89 LEU A C 1
ATOM 716 O O . LEU A 1 89 ? -11.545 -11.365 14.455 1.00 65.06 89 LEU A O 1
ATOM 720 N N . ALA A 1 90 ? -10.185 -10.344 12.995 1.00 69.00 90 ALA A N 1
ATOM 721 C CA . ALA A 1 90 ? -10.416 -11.325 11.944 1.00 69.00 90 ALA A CA 1
ATOM 722 C C . ALA A 1 90 ? -9.975 -12.728 12.398 1.00 69.00 90 ALA A C 1
ATOM 724 O O . ALA A 1 90 ? -9.012 -12.898 13.151 1.00 69.00 90 ALA A O 1
ATOM 725 N N . SER A 1 91 ? -10.683 -13.763 11.936 1.00 80.44 91 SER A N 1
ATOM 726 C CA . SER A 1 91 ? -10.345 -15.139 12.305 1.00 80.44 91 SER A CA 1
ATOM 727 C C . SER A 1 91 ? -8.905 -15.482 11.892 1.00 80.44 91 SER A C 1
ATOM 729 O O . SER A 1 91 ? -8.456 -15.142 10.796 1.00 80.44 91 SER A O 1
ATOM 731 N N . LYS A 1 92 ? -8.180 -16.230 12.737 1.00 83.94 92 LYS A N 1
ATOM 732 C CA . LYS A 1 92 ? -6.787 -16.647 12.462 1.00 83.94 92 LYS A CA 1
ATOM 733 C C . LYS A 1 92 ? -6.626 -17.407 11.135 1.00 83.94 92 LYS A C 1
ATOM 735 O O . LYS A 1 92 ? -5.530 -17.466 10.589 1.00 83.94 92 LYS A O 1
ATOM 740 N N . LYS A 1 93 ? -7.696 -18.037 10.631 1.00 85.75 93 LYS A N 1
ATOM 741 C CA . LYS A 1 93 ? -7.701 -18.720 9.327 1.00 85.75 93 LYS A CA 1
ATOM 742 C C . LYS A 1 93 ? -7.661 -17.713 8.179 1.00 85.75 9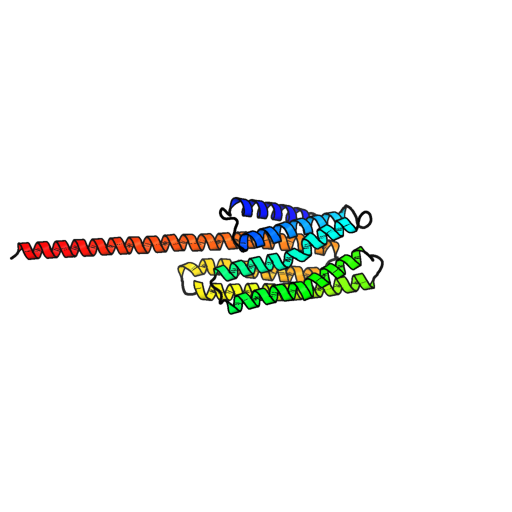3 LYS A C 1
ATOM 744 O O . LYS A 1 93 ? -6.790 -17.829 7.328 1.00 85.75 93 LYS A O 1
ATOM 749 N N . VAL A 1 94 ? -8.545 -16.715 8.211 1.00 85.50 94 VAL A N 1
ATOM 750 C CA . VAL A 1 94 ? -8.596 -15.639 7.209 1.00 85.50 94 VAL A CA 1
ATOM 751 C C . VAL A 1 94 ? -7.280 -14.875 7.181 1.00 85.50 94 VAL A C 1
ATOM 753 O O . VAL A 1 94 ? -6.714 -14.663 6.119 1.00 85.50 94 VAL A O 1
ATOM 756 N N . LEU A 1 95 ? -6.746 -14.549 8.356 1.00 87.00 95 LEU A N 1
ATOM 757 C CA . LEU A 1 95 ? -5.499 -13.807 8.456 1.00 87.00 95 LEU A CA 1
ATOM 758 C C . LEU A 1 95 ? -4.313 -14.570 7.830 1.00 87.00 95 LEU A C 1
ATOM 760 O O . LEU A 1 95 ? -3.549 -14.002 7.061 1.00 87.00 95 LEU A O 1
ATOM 764 N N . ARG A 1 96 ? -4.197 -15.883 8.078 1.00 89.12 96 ARG A N 1
ATOM 765 C CA . ARG A 1 96 ? -3.164 -16.717 7.433 1.00 89.12 96 ARG A CA 1
ATOM 766 C C . ARG A 1 96 ? -3.345 -16.833 5.920 1.00 89.12 96 ARG A C 1
ATOM 768 O O . ARG A 1 96 ? -2.348 -16.878 5.214 1.00 89.12 96 ARG A O 1
ATOM 775 N N . LEU A 1 97 ? -4.587 -16.872 5.437 1.00 89.38 97 LEU A N 1
ATOM 776 C CA . LEU A 1 97 ? -4.876 -16.896 4.004 1.00 89.38 97 LEU A CA 1
ATOM 777 C C . LEU A 1 97 ? -4.460 -15.585 3.333 1.00 89.38 97 LEU A C 1
ATOM 779 O O . LEU A 1 97 ? -3.831 -15.628 2.284 1.00 89.38 97 LEU A O 1
ATOM 783 N N . VAL A 1 98 ? -4.737 -14.441 3.965 1.00 91.44 98 VAL A N 1
ATOM 784 C CA . VAL A 1 98 ? -4.267 -13.134 3.481 1.00 91.44 98 VAL A CA 1
ATOM 785 C C . VAL A 1 98 ? -2.742 -13.091 3.437 1.00 91.44 98 VAL A C 1
ATOM 787 O O . VAL A 1 98 ? -2.182 -12.695 2.428 1.00 91.44 98 VAL A O 1
ATOM 790 N N . LEU A 1 99 ? -2.052 -13.552 4.485 1.00 91.25 99 LEU A N 1
ATOM 791 C CA . LEU A 1 99 ? -0.587 -13.580 4.471 1.00 91.25 99 LEU A CA 1
ATOM 792 C C . LEU A 1 99 ? -0.039 -14.475 3.347 1.00 91.25 99 LEU A C 1
ATOM 794 O O . LEU A 1 99 ? 0.927 -14.104 2.690 1.00 91.25 99 LEU A O 1
ATOM 798 N N . ALA A 1 100 ? -0.662 -15.633 3.110 1.00 93.44 100 ALA A N 1
ATOM 799 C CA . ALA A 1 100 ? -0.290 -16.506 2.002 1.00 93.44 100 ALA A CA 1
ATOM 800 C C . ALA A 1 100 ? -0.519 -15.831 0.641 1.00 93.44 100 ALA A C 1
ATOM 802 O O . ALA A 1 100 ? 0.343 -15.939 -0.222 1.00 93.44 100 ALA A O 1
ATOM 803 N N . LEU A 1 101 ? -1.629 -15.101 0.474 1.00 93.25 101 LEU A N 1
ATOM 804 C CA . LEU A 1 101 ? -1.909 -14.317 -0.731 1.00 93.25 101 LEU A CA 1
ATOM 805 C C . LEU A 1 101 ? -0.803 -13.285 -0.991 1.00 93.25 101 LEU A C 1
ATOM 807 O O . LEU A 1 101 ? -0.282 -13.256 -2.097 1.00 93.25 101 LEU A O 1
ATOM 811 N N . ILE A 1 102 ? -0.399 -12.521 0.032 1.00 93.00 102 ILE A N 1
ATOM 812 C CA . ILE A 1 102 ? 0.667 -11.505 -0.073 1.00 93.00 102 ILE A CA 1
ATOM 813 C C . ILE A 1 102 ? 1.989 -12.139 -0.514 1.00 93.00 102 ILE A C 1
ATOM 815 O O . ILE A 1 102 ? 2.662 -11.631 -1.399 1.00 93.00 102 ILE A O 1
ATOM 819 N N . VAL A 1 103 ? 2.371 -13.266 0.095 1.00 94.50 103 VAL A N 1
ATOM 820 C CA . VAL A 1 103 ? 3.635 -13.938 -0.240 1.00 94.50 103 VAL A CA 1
ATOM 821 C C . VAL A 1 103 ? 3.606 -14.504 -1.661 1.00 94.50 103 VAL A C 1
ATOM 823 O O . VAL A 1 103 ? 4.606 -14.422 -2.368 1.00 94.50 103 VAL A O 1
ATOM 826 N N . VAL A 1 104 ? 2.486 -15.099 -2.074 1.00 94.88 104 VAL A N 1
ATOM 827 C CA . VAL A 1 104 ? 2.345 -15.697 -3.409 1.00 94.88 104 VAL A CA 1
ATOM 828 C C . VAL A 1 104 ? 2.340 -14.625 -4.493 1.00 94.88 104 VAL A C 1
ATOM 830 O O . VAL A 1 104 ? 3.039 -14.787 -5.486 1.00 94.88 104 VAL A O 1
ATOM 833 N N . GLU A 1 105 ? 1.583 -13.548 -4.296 1.00 94.31 105 GLU A N 1
ATOM 834 C CA . GLU A 1 105 ? 1.532 -12.413 -5.217 1.00 94.31 105 GLU A CA 1
ATOM 835 C C . GLU A 1 105 ? 2.935 -11.810 -5.389 1.00 94.31 105 GLU A C 1
ATOM 837 O O . GLU A 1 105 ? 3.452 -11.786 -6.505 1.00 94.31 105 GLU A O 1
ATOM 842 N N . TRP A 1 106 ? 3.628 -11.525 -4.285 1.00 94.62 106 TRP A N 1
ATOM 843 C CA . TRP A 1 106 ? 4.977 -10.966 -4.323 1.00 94.62 106 TRP A CA 1
ATOM 844 C C . TRP A 1 106 ? 5.986 -11.836 -5.095 1.00 94.62 106 TRP A C 1
ATOM 846 O O . TRP A 1 106 ? 6.746 -11.346 -5.929 1.00 94.62 106 TRP A O 1
ATOM 856 N N . TRP A 1 107 ? 6.001 -13.152 -4.857 1.00 94.75 107 TRP A N 1
ATOM 857 C CA . TRP A 1 107 ? 6.943 -14.050 -5.538 1.00 94.75 107 TRP A CA 1
ATOM 858 C C . TRP A 1 107 ? 6.607 -14.295 -7.010 1.00 94.75 107 TRP A C 1
ATOM 860 O O . TRP A 1 107 ? 7.522 -14.491 -7.811 1.00 94.75 107 TRP A O 1
ATOM 870 N N . LEU A 1 108 ? 5.321 -14.369 -7.356 1.00 94.56 108 LEU A N 1
ATOM 871 C CA . LEU A 1 108 ? 4.888 -14.760 -8.699 1.00 94.56 108 LEU A CA 1
ATOM 872 C C . LEU A 1 108 ? 4.698 -13.580 -9.648 1.00 94.56 108 LEU A C 1
ATOM 874 O O . LEU A 1 108 ? 4.706 -13.802 -10.856 1.00 94.56 108 LEU A O 1
ATOM 878 N N . ILE A 1 109 ? 4.500 -12.374 -9.123 1.00 94.12 109 ILE A N 1
ATOM 879 C CA . ILE A 1 109 ? 4.137 -11.198 -9.913 1.00 94.12 109 ILE A CA 1
ATOM 880 C C . ILE A 1 109 ? 5.201 -10.112 -9.758 1.00 94.12 109 ILE A C 1
ATOM 882 O O . ILE A 1 109 ? 5.885 -9.789 -10.731 1.00 94.12 109 ILE A O 1
ATOM 886 N N . GLU A 1 110 ? 5.417 -9.637 -8.531 1.00 92.69 110 GLU A N 1
ATOM 887 C CA . GLU A 1 110 ? 6.315 -8.508 -8.257 1.00 92.69 110 GLU A CA 1
ATOM 888 C C . GLU A 1 110 ? 7.787 -8.834 -8.575 1.00 92.69 110 GLU A C 1
ATOM 890 O O . GLU A 1 110 ? 8.498 -8.050 -9.207 1.00 92.69 110 GLU A O 1
ATOM 895 N N . VAL A 1 111 ? 8.260 -10.033 -8.209 1.00 93.06 111 VAL A N 1
ATOM 896 C CA . VAL A 1 111 ? 9.639 -10.455 -8.518 1.00 93.06 111 VAL A CA 1
ATOM 897 C C . VAL A 1 111 ? 9.888 -10.554 -10.035 1.00 93.06 111 VAL A C 1
ATOM 899 O O . VAL A 1 111 ? 10.871 -9.971 -10.501 1.00 93.06 111 VAL A O 1
ATOM 902 N N . PRO A 1 112 ? 9.050 -11.240 -10.840 1.00 92.44 112 PRO A N 1
ATOM 903 C CA . PRO A 1 112 ? 9.189 -11.230 -12.296 1.00 92.44 112 PRO A CA 1
ATOM 904 C C . PRO A 1 112 ? 9.115 -9.841 -12.931 1.00 92.44 112 PRO A C 1
ATOM 906 O O . PRO A 1 112 ? 9.882 -9.584 -13.861 1.00 92.44 112 PRO A O 1
ATOM 909 N N . LEU A 1 113 ? 8.255 -8.946 -12.428 1.00 92.44 113 LEU A N 1
ATOM 910 C CA . LEU A 1 113 ? 8.182 -7.563 -12.906 1.00 92.44 113 LEU A CA 1
ATOM 911 C C . LEU A 1 113 ? 9.521 -6.843 -12.713 1.00 92.44 113 LEU A C 1
ATOM 913 O O . LEU A 1 113 ? 10.082 -6.321 -13.678 1.00 92.44 113 LEU A O 1
ATOM 917 N N . ALA A 1 114 ? 10.076 -6.894 -11.500 1.00 90.56 114 ALA A N 1
ATOM 918 C CA . ALA A 1 114 ? 11.358 -6.264 -11.196 1.00 90.56 114 ALA A CA 1
ATOM 919 C C . ALA A 1 114 ? 12.503 -6.842 -12.043 1.00 90.56 114 ALA A C 1
ATOM 921 O O . ALA A 1 114 ? 13.372 -6.103 -12.504 1.00 90.56 114 ALA A O 1
ATOM 922 N N . VAL A 1 115 ? 12.507 -8.157 -12.287 1.00 90.25 115 VAL A N 1
ATOM 923 C CA . VAL A 1 115 ? 13.482 -8.789 -13.191 1.00 90.25 115 VAL A CA 1
ATOM 924 C C . VAL A 1 115 ? 13.304 -8.280 -14.623 1.00 90.25 115 VAL A C 1
ATOM 926 O O . VAL A 1 115 ? 14.299 -7.948 -15.268 1.00 90.25 115 VAL A O 1
ATOM 929 N N . GLY A 1 116 ? 12.066 -8.182 -15.111 1.00 88.06 116 GLY A N 1
ATOM 930 C CA . GLY A 1 116 ? 11.756 -7.637 -16.433 1.00 88.06 116 GLY A CA 1
ATOM 931 C C . GLY A 1 116 ? 12.254 -6.201 -16.606 1.00 88.06 116 GLY A C 1
ATOM 932 O O . GLY A 1 116 ? 12.895 -5.895 -17.609 1.00 88.06 116 GLY A O 1
ATOM 933 N N . GLU A 1 117 ? 12.046 -5.349 -15.604 1.00 85.50 117 GLU A N 1
ATOM 934 C CA . GLU A 1 117 ? 12.491 -3.951 -15.627 1.00 85.50 117 GLU A CA 1
ATOM 935 C C . GLU A 1 117 ? 14.025 -3.822 -15.548 1.00 85.50 117 GLU A C 1
ATOM 937 O O . GLU A 1 117 ? 14.634 -3.009 -16.242 1.00 85.50 117 GLU A O 1
ATOM 942 N N . ILE A 1 118 ? 14.708 -4.682 -14.783 1.00 86.25 118 ILE A N 1
ATOM 943 C CA . ILE A 1 118 ? 16.181 -4.734 -14.813 1.00 86.25 118 ILE A CA 1
ATOM 944 C C . ILE A 1 118 ? 16.672 -5.117 -16.216 1.00 86.25 118 ILE A C 1
ATOM 946 O O . ILE A 1 118 ? 17.640 -4.537 -16.712 1.00 86.25 118 ILE A O 1
ATOM 950 N N . LEU A 1 119 ? 16.022 -6.085 -16.868 1.00 86.62 119 LEU A N 1
ATOM 951 C CA . LEU A 1 119 ? 16.412 -6.530 -18.205 1.00 86.62 119 LEU A CA 1
ATOM 952 C C . LEU A 1 119 ? 16.237 -5.432 -19.260 1.00 86.62 119 LEU A C 1
ATOM 954 O O . LEU A 1 119 ? 17.085 -5.339 -20.149 1.00 86.62 119 LEU A O 1
ATOM 958 N N . THR A 1 120 ? 15.213 -4.578 -19.159 1.00 83.38 120 THR A N 1
ATOM 959 C CA . THR A 1 120 ? 15.054 -3.430 -20.073 1.00 83.38 120 THR A CA 1
ATOM 960 C C . THR A 1 120 ? 16.121 -2.362 -19.853 1.00 83.38 120 THR A C 1
ATOM 962 O O . THR A 1 120 ? 16.595 -1.776 -20.824 1.00 83.38 120 THR A O 1
ATOM 965 N N . ILE A 1 121 ? 16.574 -2.156 -18.611 1.00 79.94 121 ILE A N 1
ATOM 966 C CA . ILE A 1 121 ? 17.683 -1.238 -18.301 1.00 79.94 121 ILE A CA 1
ATOM 967 C C . ILE A 1 121 ? 19.026 -1.777 -18.823 1.00 79.94 121 ILE A C 1
ATOM 969 O O . ILE A 1 121 ? 19.859 -1.007 -19.301 1.00 79.94 121 ILE A O 1
ATOM 973 N N . VAL A 1 122 ? 19.265 -3.090 -18.725 1.00 81.81 122 VAL A N 1
ATOM 974 C CA . VAL A 1 122 ? 20.521 -3.719 -19.180 1.00 81.81 122 VAL A CA 1
ATOM 975 C C . VAL A 1 122 ? 20.573 -3.854 -20.706 1.00 81.81 122 VAL A C 1
ATOM 977 O O . VAL A 1 122 ? 21.646 -3.706 -21.293 1.00 81.81 122 VAL A O 1
ATOM 980 N N . TYR A 1 123 ? 19.434 -4.115 -21.351 1.00 83.69 123 TYR A N 1
ATOM 981 C CA . TYR A 1 123 ? 19.321 -4.327 -22.798 1.00 83.69 123 TYR A CA 1
ATOM 982 C C . TYR A 1 123 ? 18.323 -3.347 -23.447 1.00 83.69 123 TYR A C 1
ATOM 984 O O . TYR A 1 123 ? 17.294 -3.787 -23.970 1.00 83.69 123 TYR A O 1
ATOM 992 N N . PRO A 1 124 ? 18.625 -2.034 -23.475 1.00 78.56 124 PRO A N 1
ATOM 993 C CA . PRO A 1 124 ? 17.681 -1.002 -23.920 1.00 78.56 124 PRO A CA 1
ATOM 994 C C . PRO A 1 124 ? 17.293 -1.111 -25.405 1.00 78.56 124 PRO A C 1
ATOM 996 O O . PRO A 1 124 ? 16.185 -0.748 -25.782 1.00 78.56 124 PRO A O 1
ATOM 999 N N . GLU A 1 125 ? 18.169 -1.666 -26.246 1.00 84.38 125 GLU A N 1
ATOM 1000 C CA . GLU A 1 125 ? 17.933 -1.851 -27.690 1.00 84.38 125 GLU A CA 1
ATOM 1001 C C . GLU A 1 125 ? 17.003 -3.039 -28.011 1.00 84.38 125 GLU A C 1
ATOM 1003 O O . GLU A 1 125 ? 16.590 -3.243 -29.156 1.00 84.38 125 GLU A O 1
ATOM 1008 N N . SER A 1 126 ? 16.683 -3.881 -27.021 1.00 88.31 126 SER A N 1
ATOM 1009 C CA . SER A 1 126 ? 15.891 -5.087 -27.250 1.00 88.31 126 SER A CA 1
ATOM 1010 C C . SER A 1 126 ? 14.394 -4.801 -27.174 1.00 88.31 126 SER A C 1
ATOM 1012 O O . SER A 1 126 ? 13.792 -4.792 -26.098 1.00 88.31 126 SER A O 1
ATOM 1014 N N . ALA A 1 127 ? 13.757 -4.685 -28.341 1.00 87.38 127 ALA A N 1
ATOM 1015 C CA . ALA A 1 127 ? 12.301 -4.567 -28.441 1.00 87.38 127 ALA A CA 1
ATOM 1016 C C . ALA A 1 127 ? 11.557 -5.737 -27.766 1.00 87.38 127 ALA A C 1
ATOM 1018 O O . ALA A 1 127 ? 10.473 -5.553 -27.222 1.00 87.38 127 ALA A O 1
ATOM 1019 N N . GLN A 1 128 ? 12.145 -6.940 -27.755 1.00 88.69 128 GLN A N 1
ATOM 1020 C CA . GLN A 1 128 ? 11.554 -8.104 -27.088 1.00 88.69 128 GLN A CA 1
ATOM 1021 C C . GLN A 1 128 ? 11.491 -7.925 -25.567 1.00 88.69 128 GLN A C 1
ATOM 1023 O O . GLN A 1 128 ? 10.486 -8.289 -24.960 1.00 88.69 128 GLN A O 1
ATOM 1028 N N . MET A 1 129 ? 12.531 -7.343 -24.958 1.00 87.38 129 MET A N 1
ATOM 1029 C CA . MET A 1 129 ? 12.554 -7.091 -23.512 1.00 87.38 129 MET A CA 1
ATOM 1030 C C . MET A 1 129 ? 11.570 -5.987 -23.130 1.00 87.38 129 MET A C 1
ATOM 1032 O O . MET A 1 129 ? 10.866 -6.126 -22.134 1.00 87.38 129 MET A O 1
ATOM 1036 N N . ALA A 1 130 ? 11.454 -4.941 -23.954 1.00 86.00 130 ALA A N 1
ATOM 1037 C CA . ALA A 1 130 ? 10.467 -3.882 -23.751 1.00 86.00 130 ALA A CA 1
ATOM 1038 C C . ALA A 1 130 ? 9.024 -4.420 -23.7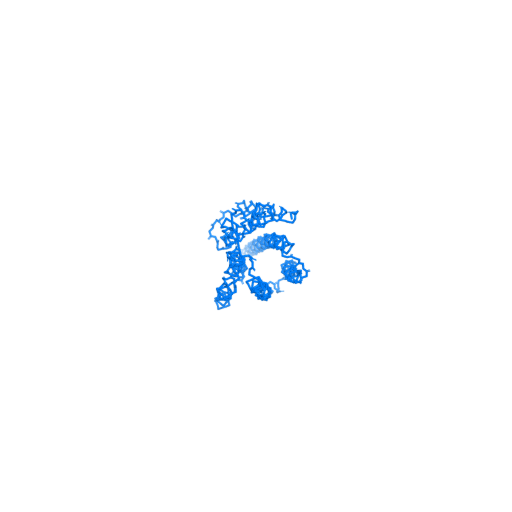96 1.00 86.00 130 ALA A C 1
ATOM 1040 O O . ALA A 1 130 ? 8.230 -4.121 -22.908 1.00 86.00 130 ALA A O 1
ATOM 1041 N N . ILE A 1 131 ? 8.702 -5.275 -24.776 1.00 88.56 131 ILE A N 1
ATOM 1042 C CA . ILE A 1 131 ? 7.378 -5.915 -24.882 1.00 88.56 131 ILE A CA 1
ATOM 1043 C C . ILE A 1 131 ? 7.110 -6.836 -23.685 1.00 88.56 131 ILE A C 1
ATOM 1045 O O . ILE A 1 131 ? 5.997 -6.857 -23.158 1.00 88.56 131 ILE A O 1
ATOM 1049 N N . LEU A 1 132 ? 8.114 -7.604 -23.253 1.00 89.12 132 LEU A N 1
ATOM 1050 C CA . LEU A 1 132 ? 7.979 -8.497 -22.104 1.00 89.12 132 LEU A CA 1
ATOM 1051 C C . LEU A 1 132 ? 7.693 -7.712 -20.817 1.00 89.12 132 LEU A C 1
ATOM 1053 O O . LEU A 1 132 ? 6.814 -8.105 -20.049 1.00 89.12 132 LEU A O 1
ATOM 1057 N N . TYR A 1 133 ? 8.408 -6.607 -20.598 1.00 89.06 133 TYR A N 1
ATOM 1058 C CA . TYR A 1 133 ? 8.189 -5.728 -19.454 1.00 89.06 133 TYR A CA 1
ATOM 1059 C C . TYR A 1 133 ? 6.802 -5.081 -19.490 1.00 89.06 133 TYR A C 1
ATOM 1061 O O . TYR A 1 133 ? 6.068 -5.210 -18.517 1.00 89.06 133 TYR A O 1
ATOM 1069 N N . ASP A 1 134 ? 6.400 -4.482 -20.615 1.00 89.50 134 ASP A N 1
ATOM 1070 C CA . ASP A 1 134 ? 5.080 -3.851 -20.764 1.00 89.50 134 ASP A CA 1
ATOM 1071 C C . ASP A 1 134 ? 3.932 -4.843 -20.494 1.00 89.50 134 ASP A C 1
ATOM 1073 O O . ASP A 1 134 ? 2.987 -4.543 -19.761 1.00 89.50 134 ASP A O 1
ATOM 1077 N N . LEU A 1 135 ? 4.039 -6.072 -21.013 1.00 90.12 135 LEU A N 1
ATOM 1078 C CA . LEU A 1 135 ? 3.058 -7.122 -20.738 1.00 90.12 135 LEU A CA 1
ATOM 1079 C C . LEU A 1 135 ? 3.037 -7.51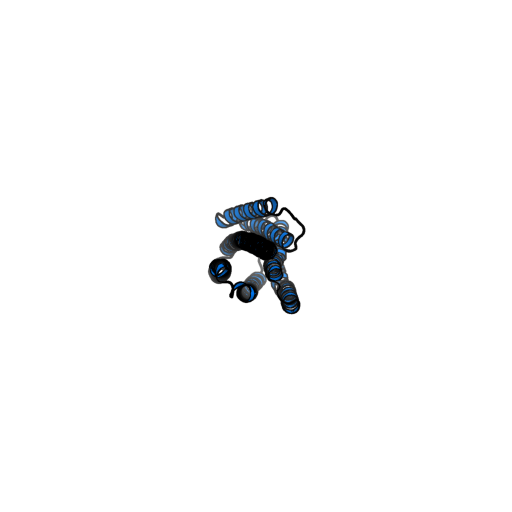1 -19.253 1.00 90.12 135 LEU A C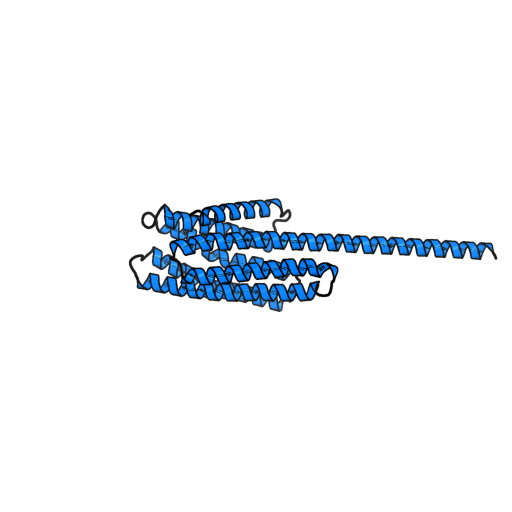 1
ATOM 1081 O O . LEU A 1 135 ? 1.962 -7.670 -18.675 1.00 90.12 135 LEU A O 1
ATOM 1085 N N . THR A 1 136 ? 4.211 -7.668 -18.640 1.00 91.25 136 THR A N 1
ATOM 1086 C CA . THR A 1 136 ? 4.327 -8.063 -17.229 1.00 91.25 136 THR A CA 1
ATOM 1087 C C . THR A 1 136 ? 3.798 -6.967 -16.306 1.00 91.25 136 THR A C 1
ATOM 1089 O O . THR A 1 136 ? 3.055 -7.281 -15.382 1.00 91.25 136 THR A O 1
ATOM 1092 N N . ALA A 1 137 ? 4.079 -5.694 -16.600 1.00 89.81 137 ALA A N 1
ATOM 1093 C CA . ALA A 1 137 ? 3.573 -4.537 -15.859 1.00 89.81 137 ALA A CA 1
ATOM 1094 C C . ALA A 1 137 ? 2.043 -4.437 -15.927 1.00 89.81 137 ALA A C 1
ATOM 1096 O O . ALA A 1 137 ? 1.377 -4.192 -14.926 1.00 89.81 137 ALA A O 1
ATOM 1097 N N . LYS A 1 138 ? 1.451 -4.701 -17.097 1.00 90.75 138 LYS A N 1
ATOM 1098 C CA . LYS A 1 138 ? -0.012 -4.744 -17.246 1.00 90.75 138 LYS A CA 1
ATOM 1099 C C . LYS A 1 138 ? -0.647 -5.891 -16.465 1.00 90.75 138 LYS A C 1
ATOM 1101 O O . LYS A 1 138 ? -1.724 -5.714 -15.898 1.00 90.75 138 LYS A O 1
ATOM 1106 N N . ILE A 1 139 ? -0.013 -7.066 -16.454 1.00 92.19 139 ILE A N 1
ATOM 1107 C CA . ILE A 1 139 ? -0.483 -8.217 -15.671 1.00 92.19 139 ILE A CA 1
ATOM 1108 C C . ILE A 1 139 ? -0.389 -7.910 -14.177 1.00 92.19 139 ILE A C 1
ATOM 1110 O O . ILE A 1 139 ? -1.359 -8.154 -13.460 1.00 92.19 139 ILE A O 1
ATOM 1114 N N . GLU A 1 140 ? 0.737 -7.357 -13.727 1.00 93.31 140 GLU A N 1
ATOM 1115 C CA . GLU A 1 140 ? 0.936 -6.957 -12.336 1.00 93.31 140 GLU A CA 1
ATOM 1116 C C . GLU A 1 140 ? -0.138 -5.968 -11.897 1.00 93.31 140 GLU A C 1
ATOM 1118 O O . GLU A 1 140 ? -0.877 -6.285 -10.968 1.00 93.31 140 GLU A O 1
ATOM 1123 N N . ALA A 1 141 ? -0.355 -4.881 -12.640 1.00 91.75 141 ALA A N 1
ATOM 1124 C CA . ALA A 1 141 ? -1.349 -3.876 -12.278 1.00 91.75 141 ALA A CA 1
ATOM 1125 C C . ALA A 1 141 ? -2.765 -4.463 -12.124 1.00 91.75 141 ALA A C 1
ATOM 1127 O O . ALA A 1 141 ? -3.520 -4.073 -11.227 1.00 91.75 141 ALA A O 1
ATOM 1128 N N . VAL A 1 142 ? -3.139 -5.428 -12.974 1.00 93.44 142 VAL A N 1
ATOM 1129 C CA . VAL A 1 142 ? -4.434 -6.120 -12.871 1.00 93.44 142 VAL A CA 1
ATOM 1130 C C . VAL A 1 142 ? -4.482 -7.000 -11.623 1.00 93.44 142 VAL A C 1
ATOM 1132 O O . VAL A 1 142 ? -5.470 -6.957 -10.885 1.00 93.44 142 VAL A O 1
ATOM 1135 N N . VAL A 1 143 ? -3.441 -7.798 -11.373 1.00 93.88 143 VAL A N 1
ATOM 1136 C CA . VAL A 1 143 ? -3.389 -8.691 -10.207 1.00 93.88 143 VAL A CA 1
ATOM 1137 C C . VAL A 1 143 ? -3.363 -7.886 -8.909 1.00 93.88 143 VAL A C 1
ATOM 1139 O O . VAL A 1 143 ? -4.175 -8.168 -8.027 1.00 93.88 143 VAL A O 1
ATOM 1142 N N . TYR A 1 144 ? -2.525 -6.851 -8.825 1.00 92.81 144 TYR A N 1
ATOM 1143 C CA . TYR A 1 144 ? -2.463 -5.912 -7.709 1.00 92.81 144 TYR A CA 1
ATOM 1144 C C . TYR A 1 144 ? -3.843 -5.317 -7.421 1.00 92.81 144 TYR A C 1
ATOM 1146 O O . TYR A 1 144 ? -4.347 -5.463 -6.308 1.00 92.81 144 TYR A O 1
ATOM 1154 N N . THR A 1 145 ? -4.518 -4.758 -8.433 1.00 92.44 145 THR A N 1
ATOM 1155 C CA . THR A 1 145 ? -5.847 -4.137 -8.262 1.00 92.44 145 THR A CA 1
ATOM 1156 C C . THR A 1 145 ? -6.884 -5.138 -7.746 1.00 92.44 145 THR A C 1
ATOM 1158 O O . THR A 1 145 ? -7.712 -4.816 -6.888 1.00 92.44 145 THR A O 1
ATOM 1161 N N . VAL A 1 146 ? -6.855 -6.377 -8.249 1.00 93.56 146 VAL A N 1
ATOM 1162 C CA . VAL A 1 146 ? -7.761 -7.446 -7.800 1.00 93.56 146 VAL A CA 1
ATOM 1163 C C . VAL A 1 146 ? -7.463 -7.846 -6.354 1.00 93.56 146 VAL A C 1
ATOM 1165 O O . VAL A 1 146 ? -8.396 -7.994 -5.556 1.00 93.56 146 VAL A O 1
ATOM 1168 N N . CYS A 1 147 ? -6.188 -8.015 -6.006 1.00 93.88 147 CYS A N 1
ATOM 1169 C CA . CYS A 1 147 ? -5.752 -8.354 -4.656 1.00 93.88 147 CYS A CA 1
ATOM 1170 C C . CYS A 1 147 ? -6.097 -7.244 -3.659 1.00 93.88 147 CYS A C 1
ATOM 1172 O O . CYS A 1 147 ? -6.706 -7.546 -2.629 1.00 93.88 147 CYS A O 1
ATOM 1174 N N . ASP A 1 148 ? -5.803 -5.982 -3.973 1.00 91.44 148 ASP A N 1
ATOM 1175 C CA . ASP A 1 148 ? -6.138 -4.848 -3.110 1.00 91.44 148 ASP A CA 1
ATOM 1176 C C . ASP A 1 148 ? -7.653 -4.731 -2.916 1.00 91.44 148 ASP A C 1
ATOM 1178 O O . ASP A 1 148 ? -8.146 -4.751 -1.785 1.00 91.44 148 ASP A O 1
ATOM 1182 N N . THR A 1 149 ? -8.426 -4.772 -4.007 1.00 91.81 149 THR A N 1
ATOM 1183 C CA . THR A 1 149 ? -9.894 -4.727 -3.939 1.00 91.81 149 THR A CA 1
ATOM 1184 C C . THR A 1 149 ? -10.450 -5.861 -3.076 1.00 91.81 149 THR A C 1
ATOM 1186 O O . THR A 1 149 ? -11.381 -5.653 -2.285 1.00 91.81 149 THR A O 1
ATOM 1189 N N . PHE A 1 150 ? -9.883 -7.067 -3.186 1.00 91.88 150 PHE A N 1
ATOM 1190 C CA . PHE A 1 150 ? -10.260 -8.204 -2.350 1.00 91.88 150 PHE A CA 1
ATOM 1191 C C . PHE A 1 150 ? -9.961 -7.946 -0.864 1.00 91.88 150 PHE A C 1
ATOM 1193 O O . PHE A 1 150 ? -10.837 -8.172 -0.020 1.00 91.88 150 PHE A O 1
ATOM 1200 N N . LEU A 1 151 ? -8.775 -7.429 -0.531 1.00 90.50 151 LEU A N 1
ATOM 1201 C CA . LEU A 1 151 ? -8.387 -7.095 0.844 1.00 90.50 151 LEU A CA 1
ATOM 1202 C C . LEU A 1 151 ? -9.240 -5.963 1.428 1.00 90.50 151 LEU A C 1
ATOM 1204 O O . LEU A 1 151 ? -9.748 -6.099 2.547 1.00 90.50 151 LEU A O 1
ATOM 1208 N N . CYS A 1 152 ? -9.468 -4.897 0.665 1.00 88.38 152 CYS A N 1
ATOM 1209 C CA . CYS A 1 152 ? -10.338 -3.775 1.012 1.00 88.38 152 CYS A CA 1
ATOM 1210 C C . CYS A 1 152 ? -11.786 -4.230 1.258 1.00 88.38 152 CYS A C 1
ATOM 1212 O O . CYS A 1 152 ? -12.421 -3.837 2.245 1.00 88.38 152 CYS A O 1
ATOM 1214 N N . THR A 1 153 ? -12.305 -5.118 0.407 1.00 88.62 153 THR A N 1
ATOM 1215 C CA . THR A 1 153 ? -13.653 -5.689 0.547 1.00 88.62 153 THR A CA 1
ATOM 1216 C C . THR A 1 153 ? -13.764 -6.544 1.804 1.00 88.62 153 THR A C 1
ATOM 1218 O O . THR A 1 153 ? -14.692 -6.368 2.602 1.00 88.62 153 THR A O 1
ATOM 1221 N N . LEU A 1 154 ? -12.805 -7.447 2.019 1.00 88.50 154 LEU A N 1
ATOM 1222 C CA . LEU A 1 154 ? -12.750 -8.295 3.205 1.00 88.50 154 LEU A CA 1
ATOM 1223 C C . LEU A 1 154 ? -12.695 -7.433 4.472 1.00 88.50 154 LEU A C 1
ATOM 1225 O O . LEU A 1 154 ? -13.505 -7.603 5.385 1.00 88.50 154 LEU A O 1
ATOM 1229 N N . TYR A 1 155 ? -11.821 -6.430 4.491 1.00 84.88 155 TYR A N 1
ATOM 1230 C CA . TYR A 1 155 ? -11.747 -5.460 5.573 1.00 84.88 155 TYR A CA 1
ATOM 1231 C C . TYR A 1 155 ? -13.107 -4.801 5.851 1.00 84.88 155 TYR A C 1
ATOM 1233 O O . TYR A 1 155 ? -13.574 -4.811 6.994 1.00 84.88 155 TYR A O 1
ATOM 1241 N N . PHE A 1 156 ? -13.789 -4.292 4.822 1.00 83.88 156 PHE A N 1
ATOM 1242 C CA . PHE A 1 156 ? -15.106 -3.675 4.979 1.00 83.88 156 PHE A CA 1
ATOM 1243 C C . PHE A 1 156 ? -16.140 -4.635 5.587 1.00 83.88 156 PHE A C 1
ATOM 1245 O O . PHE A 1 156 ? -16.882 -4.242 6.496 1.00 83.88 156 PHE A O 1
ATOM 1252 N N . PHE A 1 157 ? -16.165 -5.900 5.154 1.00 85.06 157 PHE A N 1
ATOM 1253 C CA . PHE A 1 157 ? -17.045 -6.920 5.731 1.00 85.06 157 PHE A CA 1
ATOM 1254 C C . PHE A 1 157 ? -16.769 -7.152 7.219 1.00 85.06 157 PHE A C 1
ATOM 1256 O O . PHE A 1 157 ? -17.713 -7.181 8.016 1.00 85.06 157 PHE A O 1
ATOM 1263 N N . GLN A 1 158 ? -15.500 -7.260 7.619 1.00 82.88 158 GLN A N 1
ATOM 1264 C CA . GLN A 1 158 ? -15.129 -7.410 9.028 1.00 82.88 158 GLN A CA 1
ATOM 1265 C C . GLN A 1 158 ? -15.540 -6.193 9.869 1.00 82.88 158 GLN A C 1
ATOM 1267 O O . GLN A 1 158 ? -16.139 -6.365 10.934 1.00 82.88 158 GLN A O 1
ATOM 1272 N N . VAL A 1 159 ? -15.299 -4.967 9.392 1.00 78.88 159 VAL A N 1
ATOM 1273 C CA . VAL A 1 159 ? -15.709 -3.754 10.123 1.00 78.88 159 VAL A CA 1
ATOM 1274 C C . VAL A 1 159 ? -17.237 -3.679 10.236 1.00 78.88 159 VAL A C 1
ATOM 1276 O O . VAL A 1 159 ? -17.760 -3.396 11.319 1.00 78.88 159 VAL A O 1
ATOM 1279 N N . LYS A 1 160 ? -17.972 -3.989 9.159 1.00 81.50 160 LYS A N 1
ATOM 1280 C CA . LYS A 1 160 ? -19.443 -4.025 9.162 1.00 81.50 160 LYS A CA 1
ATOM 1281 C C . LYS A 1 160 ? -19.984 -5.048 10.160 1.00 81.50 160 LYS A C 1
ATOM 1283 O O . LYS A 1 160 ? -20.931 -4.730 10.870 1.00 81.50 160 LYS A O 1
ATOM 1288 N N . ASN A 1 161 ? -19.381 -6.231 10.256 1.00 81.56 161 ASN A N 1
ATOM 1289 C CA . ASN A 1 161 ? -19.820 -7.267 11.192 1.00 81.56 161 ASN A CA 1
ATOM 1290 C C . ASN A 1 161 ? -19.666 -6.845 12.666 1.00 81.56 161 ASN A C 1
ATOM 1292 O O . ASN A 1 161 ? -20.469 -7.227 13.506 1.00 81.56 161 ASN A O 1
ATOM 1296 N N . ILE A 1 162 ? -18.653 -6.039 12.996 1.00 74.94 162 ILE A N 1
ATOM 1297 C CA . ILE A 1 162 ? -18.381 -5.633 14.387 1.00 74.94 162 ILE A CA 1
ATOM 1298 C C . ILE A 1 162 ? -19.140 -4.354 14.756 1.00 74.94 162 ILE A C 1
ATOM 1300 O O . ILE A 1 162 ? -19.533 -4.167 15.908 1.00 74.94 162 ILE A O 1
ATOM 1304 N N . TRP A 1 163 ? -19.301 -3.426 13.809 1.00 72.31 163 TRP A N 1
ATOM 1305 C CA . TRP A 1 163 ? -19.859 -2.092 14.073 1.00 72.31 163 TRP A CA 1
ATOM 1306 C C . TRP A 1 163 ? -21.268 -1.877 13.514 1.00 72.31 163 TRP A C 1
ATOM 1308 O O . TRP A 1 163 ? -21.884 -0.862 13.845 1.00 72.31 163 TRP A O 1
ATOM 1318 N N . GLY A 1 164 ? -21.788 -2.798 12.700 1.00 68.06 164 GLY A N 1
ATOM 1319 C CA . GLY A 1 164 ? -23.080 -2.670 12.019 1.00 68.06 164 GLY A CA 1
ATOM 1320 C C . GLY A 1 164 ? -24.270 -2.512 12.965 1.00 68.06 164 GLY A C 1
ATOM 1321 O O . GLY A 1 164 ? -25.162 -1.707 12.689 1.00 68.06 164 GLY A O 1
ATOM 1322 N N . ASP A 1 165 ? -24.225 -3.184 14.116 1.00 67.19 165 ASP A N 1
ATOM 1323 C CA . ASP A 1 165 ? -25.325 -3.201 15.088 1.00 67.19 165 ASP A CA 1
ATOM 1324 C C . ASP A 1 165 ? -25.300 -2.021 16.067 1.00 67.19 165 ASP A C 1
ATOM 1326 O O . ASP A 1 165 ? -26.226 -1.833 16.855 1.00 67.19 165 ASP A O 1
ATOM 1330 N N . ILE A 1 166 ? -24.256 -1.187 16.028 1.00 70.31 166 ILE A N 1
ATOM 1331 C CA . ILE A 1 166 ? -24.092 -0.086 16.977 1.00 70.31 166 ILE A CA 1
ATOM 1332 C C . ILE A 1 166 ? -24.531 1.224 16.298 1.00 70.31 166 ILE A C 1
ATOM 1334 O O . ILE A 1 166 ? -23.776 1.780 15.495 1.00 70.31 166 ILE A O 1
ATOM 1338 N N . PRO A 1 167 ? -25.716 1.785 16.621 1.00 62.84 167 PRO A N 1
ATOM 1339 C CA . PRO A 1 167 ? -26.267 2.952 15.923 1.00 62.84 167 PRO A CA 1
ATOM 1340 C C . PRO A 1 167 ? -25.358 4.190 15.984 1.00 62.84 167 PRO A C 1
ATOM 1342 O O . PRO A 1 167 ? -25.215 4.885 14.979 1.00 62.84 167 PRO A O 1
ATOM 1345 N N . MET A 1 168 ? -24.651 4.415 17.101 1.00 64.00 168 MET A N 1
ATOM 1346 C CA . MET A 1 168 ? -23.657 5.498 17.237 1.00 64.00 168 MET A CA 1
ATOM 1347 C C . MET A 1 168 ? -22.441 5.340 16.308 1.00 64.00 168 MET A C 1
ATOM 1349 O O . MET A 1 168 ? -21.757 6.321 16.026 1.00 64.00 168 MET A O 1
ATOM 1353 N N . LYS A 1 169 ? -22.167 4.133 15.793 1.00 67.19 169 LYS A N 1
ATOM 1354 C CA . LYS A 1 169 ? -20.987 3.841 14.962 1.00 67.19 169 LYS A CA 1
ATOM 1355 C C . LYS A 1 169 ? -21.270 3.852 13.461 1.00 67.19 169 LYS A C 1
ATOM 1357 O O . LYS A 1 169 ? -20.329 3.811 12.670 1.00 67.19 169 LYS A O 1
ATOM 1362 N N . LYS A 1 170 ? -22.532 4.011 13.037 1.00 71.62 170 LYS A N 1
ATOM 1363 C CA . LYS A 1 170 ? -22.908 4.073 11.610 1.00 71.62 170 LYS A CA 1
ATOM 1364 C C . LYS A 1 170 ? -22.238 5.227 10.858 1.00 71.62 170 LYS A C 1
ATOM 1366 O O . LYS A 1 170 ? -21.909 5.080 9.684 1.00 71.62 170 LYS A O 1
ATOM 1371 N N . ARG A 1 171 ? -22.013 6.379 11.507 1.00 73.19 171 ARG A N 1
ATOM 1372 C CA . ARG A 1 171 ? -21.299 7.515 10.887 1.00 73.19 171 ARG A CA 1
ATOM 1373 C C . ARG A 1 171 ? -19.830 7.179 10.622 1.00 73.19 171 ARG A C 1
ATOM 1375 O O . ARG A 1 171 ? -19.313 7.542 9.571 1.00 73.19 171 ARG A O 1
ATOM 1382 N N . MET A 1 172 ? -19.189 6.462 11.539 1.00 71.31 172 MET A N 1
ATOM 1383 C CA . MET A 1 172 ? -17.774 6.095 11.444 1.00 71.31 172 MET A CA 1
ATOM 1384 C C . MET A 1 172 ? -17.555 4.954 10.456 1.00 71.31 172 MET A C 1
ATOM 1386 O O . MET A 1 172 ? -16.677 5.046 9.606 1.00 71.31 172 MET A O 1
ATOM 1390 N N . LEU A 1 173 ? -18.422 3.936 10.488 1.00 74.81 173 LEU A N 1
ATOM 1391 C CA . LEU A 1 173 ? -18.446 2.868 9.486 1.00 74.81 173 LEU A CA 1
ATOM 1392 C C . LEU A 1 173 ? -18.587 3.437 8.066 1.00 74.81 173 LEU A C 1
ATOM 1394 O O . LEU A 1 173 ? -17.940 2.954 7.146 1.00 74.81 173 LEU A O 1
ATOM 1398 N N . ARG A 1 174 ? -19.381 4.502 7.897 1.00 76.88 174 ARG A N 1
ATOM 1399 C CA . ARG A 1 174 ? -19.522 5.202 6.614 1.00 76.88 174 ARG A CA 1
ATOM 1400 C C . ARG A 1 174 ? -18.244 5.918 6.183 1.00 76.88 174 ARG A C 1
ATOM 1402 O O . ARG A 1 174 ? -17.931 5.862 5.007 1.00 76.88 174 ARG A O 1
ATOM 1409 N N . HIS A 1 175 ? -17.508 6.549 7.104 1.00 81.50 175 HIS A N 1
ATOM 1410 C CA . HIS A 1 175 ? -16.215 7.172 6.777 1.00 81.50 175 HIS A CA 1
ATOM 1411 C C . HIS A 1 175 ? -15.190 6.116 6.368 1.00 81.50 175 HIS A C 1
ATOM 1413 O O . HIS A 1 175 ? -14.547 6.256 5.337 1.00 81.50 175 HIS A O 1
ATOM 1419 N N . VAL A 1 176 ? -15.088 5.025 7.131 1.00 78.75 176 VAL A N 1
ATOM 1420 C CA . VAL A 1 176 ? -14.175 3.919 6.817 1.00 78.75 176 VAL A CA 1
ATOM 1421 C C . VAL A 1 176 ? -14.546 3.258 5.484 1.00 78.75 176 VAL A C 1
ATOM 1423 O O . VAL A 1 176 ? -13.670 2.996 4.667 1.00 78.75 176 VAL A O 1
ATOM 1426 N N . GLY A 1 177 ? -15.835 3.018 5.231 1.00 81.38 177 GLY A N 1
ATOM 1427 C CA . GLY A 1 177 ? -16.310 2.498 3.948 1.00 81.38 177 GLY A CA 1
ATOM 1428 C C . GLY A 1 177 ? -16.031 3.454 2.789 1.00 81.38 177 GLY A C 1
ATOM 1429 O O . GLY A 1 177 ? -15.526 3.023 1.762 1.00 81.38 177 GLY A O 1
ATOM 1430 N N . PHE A 1 178 ? -16.288 4.750 2.979 1.00 85.69 178 PHE A N 1
ATOM 1431 C CA . PHE A 1 178 ? -16.005 5.779 1.981 1.00 85.69 178 PHE A CA 1
ATOM 1432 C C . PHE A 1 178 ? -14.520 5.816 1.606 1.00 85.69 178 PHE A C 1
ATOM 1434 O O . PHE A 1 178 ? -14.209 5.817 0.423 1.00 85.69 178 PHE A O 1
ATOM 1441 N N . MET A 1 179 ? -13.609 5.758 2.585 1.00 85.50 179 MET A N 1
ATOM 1442 C CA . MET A 1 179 ? -12.169 5.761 2.302 1.00 85.50 179 MET A CA 1
ATOM 1443 C C . MET A 1 179 ? -11.716 4.524 1.520 1.00 85.50 179 MET A C 1
ATOM 1445 O O . MET A 1 179 ? -10.964 4.674 0.568 1.00 85.50 179 MET A O 1
ATOM 1449 N N . ASN A 1 180 ? -12.213 3.324 1.845 1.00 86.94 180 ASN A N 1
ATOM 1450 C CA . ASN A 1 180 ? -11.890 2.128 1.050 1.00 86.94 180 ASN A CA 1
ATOM 1451 C C . ASN A 1 180 ? -12.417 2.234 -0.389 1.00 86.94 180 ASN A C 1
ATOM 1453 O O . ASN A 1 180 ? -11.737 1.823 -1.318 1.00 86.94 180 ASN A O 1
ATOM 1457 N N . VAL A 1 181 ? -13.609 2.811 -0.592 1.00 88.06 181 VAL A N 1
ATOM 1458 C CA . VAL A 1 181 ? -14.135 3.051 -1.946 1.00 88.06 181 VAL A CA 1
ATOM 1459 C C . VAL A 1 181 ? -13.254 4.039 -2.707 1.00 88.06 181 VAL A C 1
ATOM 1461 O O . VAL A 1 181 ? -12.989 3.821 -3.882 1.00 88.06 181 VAL A O 1
ATOM 1464 N N . VAL A 1 182 ? -12.776 5.101 -2.051 1.00 89.81 182 VAL A N 1
ATOM 1465 C CA . VAL A 1 182 ? -11.846 6.058 -2.668 1.00 89.81 182 VAL A CA 1
ATOM 1466 C C . VAL A 1 182 ? -10.551 5.370 -3.103 1.00 89.81 182 VAL A C 1
ATOM 1468 O O . VAL A 1 182 ? -10.113 5.625 -4.217 1.00 89.81 182 VAL A O 1
ATOM 1471 N N . VAL A 1 183 ? -9.980 4.482 -2.281 1.00 88.62 183 VAL A N 1
ATOM 1472 C CA . VAL A 1 183 ? -8.773 3.713 -2.643 1.00 88.62 183 VAL A CA 1
ATOM 1473 C C . VAL A 1 183 ? -9.030 2.825 -3.865 1.00 88.62 183 VAL A C 1
ATOM 1475 O O . VAL A 1 183 ? -8.315 2.944 -4.849 1.00 88.62 183 VAL A O 1
ATOM 1478 N N . ILE A 1 184 ? -10.118 2.048 -3.879 1.00 89.94 184 ILE A N 1
ATOM 1479 C CA . ILE A 1 184 ? -10.461 1.177 -5.023 1.00 89.94 184 ILE A CA 1
ATOM 1480 C C . ILE A 1 184 ? -10.683 1.985 -6.314 1.00 89.94 184 ILE A C 1
ATOM 1482 O O . ILE A 1 184 ? -10.314 1.556 -7.410 1.00 89.94 184 ILE A O 1
ATOM 1486 N N . LEU A 1 185 ? -11.317 3.159 -6.212 1.00 91.69 185 LEU A N 1
ATOM 1487 C CA . LEU A 1 185 ? -11.512 4.048 -7.360 1.00 91.69 185 LEU A CA 1
ATOM 1488 C C . LEU A 1 185 ? -10.188 4.611 -7.872 1.00 91.69 185 LEU A C 1
ATOM 1490 O O . LEU A 1 185 ? -10.023 4.761 -9.082 1.00 91.69 185 LEU A O 1
ATOM 1494 N N . LEU A 1 186 ? -9.276 4.928 -6.956 1.00 91.56 186 LEU A N 1
ATOM 1495 C CA . LEU A 1 186 ? -7.950 5.418 -7.280 1.00 91.56 186 LEU A CA 1
ATOM 1496 C C . LEU A 1 186 ? -7.154 4.338 -8.040 1.00 91.56 186 LEU A C 1
ATOM 1498 O O . LEU A 1 186 ? -6.678 4.619 -9.138 1.00 91.56 186 LEU A O 1
ATOM 1502 N N . ASP A 1 187 ? -7.169 3.089 -7.561 1.00 91.44 187 ASP A N 1
ATOM 1503 C CA . ASP A 1 187 ? -6.553 1.932 -8.236 1.00 91.44 187 ASP A CA 1
ATOM 1504 C C . ASP A 1 187 ? -7.118 1.710 -9.631 1.00 91.44 187 ASP A C 1
ATOM 1506 O O . ASP A 1 187 ? -6.386 1.556 -10.606 1.00 91.44 187 ASP A O 1
ATOM 1510 N N . SER A 1 188 ? -8.446 1.741 -9.743 1.00 90.12 188 SER A N 1
ATOM 1511 C CA . SER A 1 188 ? -9.129 1.542 -11.020 1.00 90.12 188 SER A CA 1
ATOM 1512 C C . SER A 1 188 ? -8.760 2.638 -12.023 1.00 90.12 188 SER A C 1
ATOM 1514 O O . SER A 1 188 ? -8.579 2.362 -13.210 1.00 90.12 188 SER A O 1
ATOM 1516 N N . LEU A 1 189 ? -8.640 3.887 -11.559 1.00 91.62 189 LEU A N 1
ATOM 1517 C CA . LEU A 1 189 ? -8.231 5.013 -12.392 1.00 91.62 189 LEU A CA 1
ATOM 1518 C C . LEU A 1 189 ? -6.772 4.872 -12.834 1.00 91.62 189 LEU A C 1
ATOM 1520 O O . LEU A 1 189 ? -6.481 5.061 -14.016 1.00 91.62 189 LEU A O 1
ATOM 1524 N N . PHE A 1 190 ? -5.877 4.524 -11.910 1.00 89.88 190 PHE A N 1
ATOM 1525 C CA . PHE A 1 190 ? -4.475 4.275 -12.218 1.00 89.88 190 PHE A CA 1
ATOM 1526 C C . PHE A 1 190 ? -4.320 3.147 -13.242 1.00 89.88 190 PHE A C 1
ATOM 1528 O O . PHE A 1 190 ? -3.646 3.330 -14.258 1.00 89.88 190 PHE A O 1
ATOM 1535 N N . MET A 1 191 ? -5.035 2.036 -13.041 1.00 90.75 191 MET A N 1
ATOM 1536 C CA . MET A 1 191 ? -5.054 0.914 -13.971 1.00 90.75 191 MET A CA 1
ATOM 1537 C C . MET A 1 191 ? -5.474 1.372 -15.368 1.00 90.75 191 MET A C 1
ATOM 1539 O O . MET A 1 191 ? -4.803 1.024 -16.321 1.00 90.75 191 MET A O 1
ATOM 1543 N N . VAL A 1 192 ? -6.522 2.184 -15.538 1.00 89.25 192 VAL A N 1
ATOM 1544 C CA . VAL A 1 192 ? -6.905 2.683 -16.878 1.00 89.25 192 VAL A CA 1
ATOM 1545 C C . VAL A 1 192 ? -5.827 3.593 -17.473 1.00 89.25 192 VAL A C 1
ATOM 1547 O O . VAL A 1 192 ? -5.520 3.494 -18.663 1.00 89.25 192 VAL A O 1
ATOM 1550 N N . LEU A 1 193 ? -5.235 4.469 -16.659 1.00 88.00 193 LEU A N 1
ATOM 1551 C CA . LEU A 1 193 ? -4.206 5.399 -17.118 1.00 88.00 193 LEU A CA 1
ATOM 1552 C C . LEU A 1 193 ? -2.969 4.664 -17.634 1.00 88.00 193 LEU A C 1
ATOM 1554 O O . LEU A 1 193 ? -2.491 5.023 -18.709 1.00 88.00 193 LEU A O 1
ATOM 1558 N N . LEU A 1 194 ? -2.540 3.594 -16.959 1.00 88.19 194 LEU A N 1
ATOM 1559 C CA . LEU A 1 194 ? -1.402 2.758 -17.360 1.00 88.19 194 LEU A CA 1
ATOM 1560 C C . LEU A 1 194 ? -1.502 2.253 -18.811 1.00 88.19 194 LEU A C 1
ATOM 1562 O O . LEU A 1 194 ? -0.489 2.106 -19.482 1.00 88.19 194 LEU A O 1
ATOM 1566 N N . TRP A 1 195 ? -2.712 2.026 -19.329 1.00 87.00 195 TRP A N 1
ATOM 1567 C CA . TRP A 1 195 ? -2.911 1.540 -20.702 1.00 87.00 195 TRP A CA 1
ATOM 1568 C C . TRP A 1 195 ? -2.952 2.653 -21.752 1.00 87.00 195 TRP A C 1
ATOM 1570 O O . TRP A 1 195 ? -2.903 2.366 -22.947 1.00 87.00 195 TRP A O 1
ATOM 1580 N N . THR A 1 196 ? -3.103 3.908 -21.330 1.00 87.94 196 THR A N 1
ATOM 1581 C CA . THR A 1 196 ? -3.387 5.039 -22.231 1.00 87.94 196 THR A CA 1
ATOM 1582 C C . THR A 1 196 ? -2.239 6.028 -22.350 1.00 87.94 196 THR A C 1
ATOM 1584 O O . THR A 1 196 ? -2.159 6.743 -23.349 1.00 87.94 196 THR A O 1
ATOM 1587 N N . VAL A 1 197 ? -1.367 6.097 -21.344 1.00 87.62 197 VAL A N 1
ATOM 1588 C CA . VAL A 1 197 ? -0.285 7.083 -21.276 1.00 87.62 197 VAL A CA 1
ATOM 1589 C C . VAL A 1 197 ? 1.074 6.445 -21.534 1.00 87.62 197 VAL A C 1
ATOM 1591 O O . VAL A 1 197 ? 1.261 5.251 -21.340 1.00 87.62 197 VAL A O 1
ATOM 1594 N N . ASN A 1 198 ? 2.040 7.268 -21.939 1.00 83.75 198 ASN A N 1
ATOM 1595 C CA . ASN A 1 198 ? 3.429 6.837 -22.096 1.00 83.75 198 ASN A CA 1
ATOM 1596 C C . ASN A 1 198 ? 4.071 6.517 -20.735 1.00 83.75 198 ASN A C 1
ATOM 1598 O O . ASN A 1 198 ? 3.733 7.150 -19.729 1.00 83.75 198 ASN A O 1
ATOM 1602 N N . ASP A 1 199 ? 5.078 5.644 -20.741 1.00 77.69 199 ASP A N 1
ATOM 1603 C CA . ASP A 1 199 ? 5.778 5.148 -19.545 1.00 77.69 199 ASP A CA 1
ATOM 1604 C C . ASP A 1 199 ? 6.261 6.270 -18.615 1.00 77.69 199 ASP A C 1
ATOM 1606 O O . ASP A 1 199 ? 6.017 6.234 -17.412 1.00 77.69 199 ASP A O 1
ATOM 1610 N N . GLU A 1 200 ? 6.845 7.338 -19.168 1.00 79.38 200 GLU A N 1
ATOM 1611 C CA . GLU A 1 200 ? 7.342 8.479 -18.381 1.00 79.38 200 GLU A CA 1
ATOM 1612 C C . GLU A 1 200 ? 6.232 9.191 -17.589 1.00 79.38 200 GLU A C 1
ATOM 1614 O O . GLU A 1 200 ? 6.438 9.640 -16.455 1.00 79.38 200 GLU A O 1
ATOM 1619 N N . LEU A 1 201 ? 5.039 9.306 -18.182 1.00 82.19 201 LEU A N 1
ATOM 1620 C CA . LEU A 1 201 ? 3.886 9.903 -17.518 1.00 82.19 201 LEU A CA 1
ATOM 1621 C C . LEU A 1 201 ? 3.263 8.913 -16.528 1.00 82.19 201 LEU A C 1
ATOM 1623 O O . LEU A 1 201 ? 2.881 9.324 -15.430 1.00 82.19 201 LEU A O 1
ATOM 1627 N N . SER A 1 202 ? 3.227 7.626 -16.883 1.00 83.88 202 SER A N 1
ATOM 1628 C CA . SER A 1 202 ? 2.738 6.550 -16.020 1.00 83.88 202 SER A CA 1
ATOM 1629 C C . SER A 1 202 ? 3.516 6.477 -14.703 1.00 83.88 202 SER A C 1
ATOM 1631 O O . SER A 1 202 ? 2.910 6.509 -13.629 1.00 83.88 202 SER A O 1
ATOM 1633 N N . SER A 1 203 ? 4.854 6.518 -14.736 1.00 83.00 203 SER A N 1
ATOM 1634 C CA . SER A 1 203 ? 5.679 6.501 -13.516 1.00 83.00 203 SER A CA 1
ATOM 1635 C C . SER A 1 203 ? 5.431 7.723 -12.622 1.00 83.00 203 SER A C 1
ATOM 1637 O O . SER A 1 203 ? 5.409 7.630 -11.393 1.00 83.00 203 SER A O 1
ATOM 1639 N N . GLY A 1 204 ? 5.201 8.894 -13.226 1.00 84.12 204 GLY A N 1
ATOM 1640 C CA . GLY A 1 204 ? 4.852 10.111 -12.491 1.00 84.12 204 GLY A CA 1
ATOM 1641 C C . GLY A 1 204 ? 3.479 10.038 -11.817 1.00 84.12 204 GLY A C 1
ATOM 1642 O O . GLY A 1 204 ? 3.328 10.525 -10.694 1.00 84.12 204 GLY A O 1
ATOM 1643 N N . ILE A 1 205 ? 2.494 9.436 -12.487 1.00 85.62 205 ILE A N 1
ATOM 1644 C CA . ILE A 1 205 ? 1.151 9.206 -11.938 1.00 85.62 205 ILE A CA 1
ATOM 1645 C C . ILE A 1 205 ? 1.215 8.164 -10.815 1.00 85.62 205 ILE A C 1
ATOM 1647 O O . ILE A 1 205 ? 0.668 8.427 -9.748 1.00 85.62 205 ILE A O 1
ATOM 1651 N N . SER A 1 206 ? 1.958 7.069 -11.004 1.00 85.25 206 SER A N 1
ATOM 1652 C CA . SER A 1 206 ? 2.195 6.026 -9.987 1.00 85.25 206 SER A CA 1
ATOM 1653 C C . SER A 1 206 ? 2.756 6.628 -8.695 1.00 85.25 206 SER A C 1
ATOM 1655 O O . SER A 1 206 ? 2.264 6.382 -7.597 1.00 85.25 206 SER A O 1
ATOM 1657 N N . ALA A 1 207 ? 3.745 7.522 -8.822 1.00 85.31 207 ALA A N 1
ATOM 1658 C CA . ALA A 1 207 ? 4.339 8.197 -7.672 1.00 85.31 207 ALA A CA 1
ATOM 1659 C C . ALA A 1 207 ? 3.322 9.034 -6.869 1.00 85.31 207 ALA A C 1
ATOM 1661 O O . ALA A 1 207 ? 3.426 9.132 -5.645 1.00 85.31 207 ALA A O 1
ATOM 1662 N N . MET A 1 208 ? 2.351 9.653 -7.546 1.00 85.81 208 MET A N 1
ATOM 1663 C CA . MET A 1 208 ? 1.288 10.423 -6.898 1.00 85.81 208 MET A CA 1
ATOM 1664 C C . MET A 1 208 ? 0.219 9.511 -6.287 1.00 85.81 208 MET A C 1
ATOM 1666 O O . MET A 1 208 ? -0.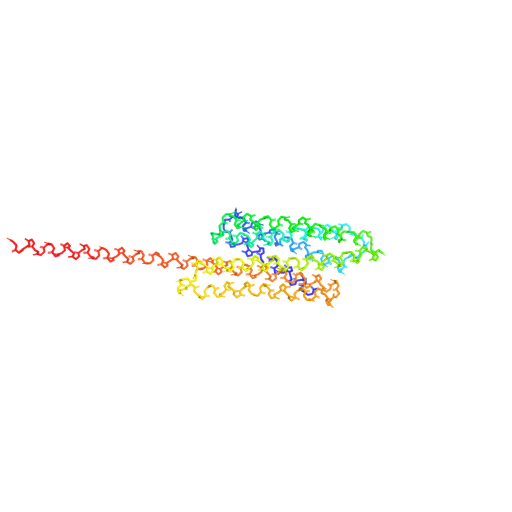196 9.757 -5.154 1.00 85.81 208 MET A O 1
ATOM 1670 N N . ASP A 1 209 ? -0.208 8.489 -7.027 1.00 89.44 209 ASP A N 1
ATOM 1671 C CA . ASP A 1 209 ? -1.204 7.492 -6.628 1.00 89.44 209 ASP A CA 1
ATOM 1672 C C . ASP A 1 209 ? -0.874 6.895 -5.256 1.00 89.44 209 ASP A C 1
ATOM 1674 O O . ASP A 1 209 ? -1.597 7.087 -4.273 1.00 89.44 209 ASP A O 1
ATOM 1678 N N . PHE A 1 210 ? 0.314 6.306 -5.166 1.00 87.75 210 PHE A N 1
ATOM 1679 C CA . PHE A 1 210 ? 0.834 5.672 -3.963 1.00 87.75 210 PHE A CA 1
ATOM 1680 C C . PHE A 1 210 ? 0.945 6.661 -2.791 1.00 87.75 210 PHE A C 1
ATOM 1682 O O . PHE A 1 210 ? 0.561 6.360 -1.659 1.00 87.75 210 PHE A O 1
ATOM 1689 N N . SER A 1 211 ? 1.371 7.902 -3.044 1.00 86.81 211 SER A N 1
ATOM 1690 C CA . SER A 1 211 ? 1.421 8.937 -2.004 1.00 86.81 211 SER A CA 1
ATOM 1691 C C . SER A 1 211 ? 0.039 9.332 -1.471 1.00 86.81 211 SER A C 1
ATOM 1693 O O . SER A 1 211 ? -0.104 9.595 -0.272 1.00 86.81 211 SER A O 1
ATOM 1695 N N . ILE A 1 212 ? -0.986 9.372 -2.328 1.00 88.31 212 ILE A N 1
ATOM 1696 C CA . ILE A 1 212 ? -2.368 9.645 -1.908 1.00 88.31 212 ILE A CA 1
ATOM 1697 C C . ILE A 1 212 ? -2.889 8.494 -1.043 1.00 88.31 212 ILE A C 1
ATOM 1699 O O . ILE A 1 212 ? -3.485 8.758 0.006 1.00 88.31 212 ILE A O 1
ATOM 1703 N N . LYS A 1 213 ? -2.617 7.237 -1.412 1.00 88.94 213 LYS A N 1
ATOM 1704 C CA . LYS A 1 213 ? -3.001 6.064 -0.607 1.00 88.94 213 LYS A CA 1
ATOM 1705 C C . LYS A 1 213 ? -2.433 6.122 0.804 1.00 88.94 213 LYS A C 1
ATOM 1707 O O . LYS A 1 213 ? -3.177 5.954 1.771 1.00 88.94 213 LYS A O 1
ATOM 1712 N N . LEU A 1 214 ? -1.155 6.477 0.947 1.00 88.12 214 LEU A N 1
ATOM 1713 C CA . LEU A 1 214 ? -0.525 6.638 2.262 1.00 88.12 214 LEU A CA 1
ATOM 1714 C C . LEU A 1 214 ? -1.190 7.731 3.114 1.00 88.12 214 LEU A C 1
ATOM 1716 O O . LEU A 1 214 ? -1.352 7.570 4.329 1.00 88.12 214 LEU A O 1
ATOM 1720 N N . LEU A 1 215 ? -1.624 8.835 2.499 1.00 87.75 215 LEU A N 1
ATOM 1721 C CA . LEU A 1 215 ? -2.370 9.883 3.205 1.00 87.75 215 LEU A CA 1
ATOM 1722 C C . LEU A 1 215 ? -3.757 9.401 3.648 1.00 87.75 215 LEU A C 1
ATOM 1724 O O . LEU A 1 215 ? -4.157 9.650 4.794 1.00 87.75 215 LEU A O 1
ATOM 1728 N N . VAL A 1 216 ? -4.477 8.700 2.767 1.00 88.06 216 VAL A N 1
ATOM 1729 C CA . VAL A 1 216 ? -5.789 8.109 3.073 1.00 88.06 216 VAL A CA 1
ATOM 1730 C C . VAL A 1 216 ? -5.672 7.093 4.207 1.00 88.06 216 VAL A C 1
ATOM 1732 O O . VAL A 1 216 ? -6.520 7.070 5.107 1.00 88.06 216 VAL A O 1
ATOM 1735 N N . GLU A 1 217 ? -4.601 6.306 4.228 1.00 86.38 217 GLU A N 1
ATOM 1736 C CA . GLU A 1 217 ? -4.331 5.352 5.295 1.00 86.38 217 GLU A CA 1
ATOM 1737 C C . GLU A 1 217 ? -4.171 6.052 6.650 1.00 86.38 217 GLU A C 1
ATOM 1739 O O . GLU A 1 217 ? -4.872 5.721 7.615 1.00 86.38 217 GLU A O 1
ATOM 1744 N N . ILE A 1 218 ? -3.292 7.058 6.735 1.00 83.12 218 ILE A N 1
ATOM 1745 C CA . ILE A 1 218 ? -3.074 7.808 7.981 1.00 83.12 218 ILE A CA 1
ATOM 1746 C C . ILE A 1 218 ? -4.377 8.453 8.458 1.00 83.12 218 ILE A C 1
ATOM 1748 O O . ILE A 1 218 ? -4.682 8.442 9.658 1.00 83.12 218 ILE A O 1
ATOM 1752 N N . TYR A 1 219 ? -5.159 9.019 7.539 1.00 84.88 219 TYR A N 1
ATOM 1753 C CA . TYR A 1 219 ? -6.456 9.600 7.867 1.00 84.88 219 TYR A CA 1
ATOM 1754 C C . TYR A 1 219 ? -7.425 8.549 8.428 1.00 84.88 219 TYR A C 1
ATOM 1756 O O . TYR A 1 219 ? -8.081 8.770 9.456 1.00 84.88 219 TYR A O 1
ATOM 1764 N N . THR A 1 220 ? -7.484 7.382 7.790 1.00 83.00 220 THR A N 1
ATOM 1765 C CA . THR A 1 220 ? -8.362 6.286 8.201 1.00 83.00 220 THR A CA 1
ATOM 1766 C C . THR A 1 220 ? -7.975 5.755 9.578 1.00 83.00 220 THR A C 1
ATOM 1768 O O . THR A 1 220 ? -8.845 5.575 10.435 1.00 83.00 220 THR A O 1
ATOM 1771 N N . LEU A 1 221 ? -6.679 5.593 9.848 1.00 81.75 221 LEU A N 1
ATOM 1772 C CA . LEU A 1 221 ? -6.188 5.203 11.166 1.00 81.75 221 LEU A CA 1
ATOM 1773 C C . LEU A 1 221 ? -6.595 6.211 12.249 1.00 81.75 221 LEU A C 1
ATOM 1775 O O . LEU A 1 221 ? -7.103 5.806 13.296 1.00 81.75 221 LEU A O 1
ATOM 1779 N N . ASN A 1 222 ? -6.401 7.512 12.010 1.00 80.69 222 ASN A N 1
ATOM 1780 C CA . ASN A 1 222 ? -6.777 8.549 12.978 1.00 80.69 222 ASN A CA 1
ATOM 1781 C C . ASN A 1 222 ? -8.275 8.481 13.307 1.00 80.69 222 ASN A C 1
ATOM 1783 O O . ASN A 1 222 ? -8.650 8.487 14.479 1.00 80.69 222 ASN A O 1
ATOM 1787 N N . THR A 1 223 ? -9.109 8.294 12.282 1.00 80.69 223 THR A N 1
ATOM 1788 C CA . THR A 1 223 ? -10.561 8.120 12.436 1.00 80.69 223 THR A CA 1
ATOM 1789 C C . THR A 1 223 ? -10.899 6.906 13.311 1.00 80.69 223 THR A C 1
ATOM 1791 O O . THR A 1 223 ? -11.785 6.974 14.164 1.00 80.69 223 THR A O 1
ATOM 1794 N N . ILE A 1 224 ? -10.182 5.789 13.141 1.00 76.94 224 ILE A N 1
ATOM 1795 C CA . ILE A 1 224 ? -10.375 4.571 13.945 1.00 76.94 224 ILE A CA 1
ATOM 1796 C C . ILE A 1 224 ? -9.928 4.786 15.398 1.00 76.94 224 ILE A C 1
ATOM 1798 O O . ILE A 1 224 ? -10.619 4.358 16.324 1.00 76.94 224 ILE A O 1
ATOM 1802 N N . ILE A 1 225 ? -8.797 5.456 15.626 1.00 77.81 225 ILE A N 1
ATOM 1803 C CA . ILE A 1 225 ? -8.294 5.742 16.979 1.00 77.81 225 ILE A CA 1
ATOM 1804 C C . ILE A 1 225 ? -9.277 6.640 17.736 1.00 77.81 225 ILE A C 1
ATOM 1806 O O . ILE A 1 225 ? -9.604 6.359 18.893 1.00 77.81 225 ILE A O 1
ATOM 1810 N N . GLU A 1 226 ? -9.786 7.683 17.083 1.00 79.12 226 GLU A N 1
ATOM 1811 C CA . GLU A 1 226 ? -10.811 8.562 17.647 1.00 79.12 226 GLU A CA 1
ATOM 1812 C C . GLU A 1 226 ? -12.090 7.785 17.982 1.00 79.12 226 GLU A C 1
ATOM 1814 O O . GLU A 1 226 ? -12.642 7.961 19.070 1.00 79.12 226 GLU A O 1
ATOM 1819 N N . ALA A 1 227 ? -12.495 6.841 17.122 1.00 72.25 227 ALA A N 1
ATOM 1820 C CA . ALA A 1 227 ? -13.628 5.944 17.374 1.00 72.25 227 ALA A CA 1
ATOM 1821 C C . ALA A 1 227 ? -13.453 5.145 18.668 1.00 72.25 227 ALA A C 1
ATOM 1823 O O . ALA A 1 227 ? -14.346 5.076 19.519 1.00 72.25 227 ALA A O 1
ATOM 1824 N N . CYS A 1 228 ? -12.282 4.526 18.814 1.00 73.12 228 CYS A N 1
ATOM 1825 C CA . CYS A 1 228 ? -11.947 3.700 19.966 1.00 73.12 228 CYS A CA 1
ATOM 1826 C C . CYS A 1 228 ? -11.874 4.532 21.251 1.00 73.12 228 CYS A C 1
ATOM 1828 O O . CYS A 1 228 ? -12.329 4.080 22.307 1.00 73.12 228 CYS A O 1
ATOM 1830 N N . ARG A 1 229 ? -11.345 5.759 21.174 1.00 78.88 229 ARG A N 1
ATOM 1831 C CA . ARG A 1 229 ? -11.281 6.678 22.315 1.00 78.88 229 ARG A CA 1
ATOM 1832 C C . ARG A 1 229 ? -12.676 7.099 22.777 1.00 78.88 229 ARG A C 1
ATOM 1834 O O . ARG A 1 229 ? -12.987 6.925 23.955 1.00 78.88 229 ARG A O 1
ATOM 1841 N N . GLN A 1 230 ? -13.531 7.539 21.852 1.00 77.44 230 GLN A N 1
ATOM 1842 C CA . GLN A 1 230 ? -14.922 7.903 22.149 1.00 77.44 230 GLN A CA 1
ATOM 1843 C C . GLN A 1 230 ? -15.694 6.731 22.773 1.00 77.44 230 GLN A C 1
ATOM 1845 O O . GLN A 1 230 ? -16.460 6.915 23.718 1.00 77.44 230 GLN A O 1
ATOM 1850 N N . GLN A 1 231 ? -15.455 5.501 22.304 1.00 72.62 231 GLN A N 1
ATOM 1851 C CA . GLN A 1 231 ? -16.053 4.307 22.903 1.00 72.62 231 GLN A CA 1
ATOM 1852 C C . GLN A 1 231 ? -15.623 4.108 24.360 1.00 72.62 231 GLN A C 1
ATOM 1854 O O . GLN A 1 231 ? -16.462 3.796 25.208 1.00 72.62 231 GLN A O 1
ATOM 1859 N N . ARG A 1 232 ? -14.326 4.243 24.653 1.00 75.62 232 ARG A N 1
ATOM 1860 C CA . ARG A 1 232 ? -13.804 4.054 26.012 1.00 75.62 232 ARG A CA 1
ATOM 1861 C C . ARG A 1 232 ? -14.373 5.099 26.970 1.00 75.62 232 ARG A C 1
ATOM 1863 O O . ARG A 1 232 ? -14.737 4.759 28.092 1.00 75.62 232 ARG A O 1
ATOM 1870 N N . GLU A 1 233 ? -14.503 6.338 26.510 1.00 80.19 233 GLU A N 1
ATOM 1871 C CA . GLU A 1 233 ? -15.102 7.432 27.276 1.00 80.19 233 GLU A CA 1
ATOM 1872 C C . GLU A 1 233 ? -16.600 7.188 27.534 1.00 80.19 233 GLU A C 1
ATOM 1874 O O . GLU A 1 233 ? -17.033 7.252 28.685 1.00 80.19 233 GLU A O 1
ATOM 1879 N N . ALA A 1 234 ? -17.373 6.786 26.519 1.00 76.56 234 ALA A N 1
ATOM 1880 C CA . ALA A 1 234 ? -18.794 6.455 26.677 1.00 76.56 234 ALA A CA 1
ATOM 1881 C C . ALA A 1 234 ? -19.031 5.241 27.600 1.00 76.56 234 ALA A C 1
ATOM 1883 O O . ALA A 1 234 ? -19.961 5.234 28.410 1.00 76.56 234 ALA A O 1
ATOM 1884 N N . ALA A 1 235 ? -18.183 4.209 27.516 1.00 75.44 235 ALA A N 1
ATOM 1885 C CA . ALA A 1 235 ? -18.251 3.048 28.403 1.00 75.44 235 ALA A CA 1
ATOM 1886 C C . ALA A 1 235 ? -17.933 3.425 29.859 1.00 75.44 235 ALA A C 1
ATOM 1888 O O . ALA A 1 235 ? -18.648 3.005 30.772 1.00 75.44 235 ALA A O 1
ATOM 1889 N N . ASN A 1 236 ? -16.913 4.261 30.073 1.00 78.69 236 ASN A N 1
ATOM 1890 C CA . ASN A 1 236 ? -16.573 4.776 31.397 1.00 78.69 236 ASN A CA 1
ATOM 1891 C C . ASN A 1 236 ? -17.712 5.620 31.981 1.00 78.69 236 ASN A C 1
ATOM 1893 O O . ASN A 1 236 ? -18.090 5.402 33.128 1.00 78.69 236 ASN A O 1
ATOM 1897 N N . GLN A 1 237 ? -18.320 6.513 31.192 1.00 79.50 237 GLN A N 1
ATOM 1898 C CA . GLN A 1 237 ? -19.478 7.302 31.631 1.00 79.50 237 GLN A CA 1
ATOM 1899 C C . GLN A 1 237 ? -20.662 6.411 32.029 1.00 79.50 237 GLN A C 1
ATOM 1901 O O . GLN A 1 237 ? -21.272 6.624 33.077 1.00 79.50 237 GLN A O 1
ATOM 1906 N N . ARG A 1 238 ? -20.958 5.366 31.244 1.00 79.38 238 ARG A N 1
ATOM 1907 C CA . ARG A 1 238 ? -22.038 4.415 31.550 1.00 79.38 238 ARG A CA 1
ATOM 1908 C C . ARG A 1 238 ? -21.769 3.624 32.834 1.00 79.38 238 ARG A C 1
ATOM 1910 O O . ARG A 1 238 ? -22.699 3.383 33.605 1.00 79.38 238 ARG A O 1
ATOM 1917 N N . ASN A 1 239 ? -20.515 3.245 33.078 1.00 78.12 239 ASN A N 1
ATOM 1918 C CA . ASN A 1 239 ? -20.110 2.558 34.305 1.00 78.12 239 ASN A CA 1
ATOM 1919 C C . ASN A 1 239 ? -20.175 3.484 35.529 1.00 78.12 239 ASN A C 1
ATOM 1921 O O . ASN A 1 239 ? -20.703 3.072 36.561 1.00 78.12 239 ASN A O 1
ATOM 1925 N N . SER A 1 240 ? -19.739 4.742 35.407 1.00 78.94 240 SER A N 1
ATOM 1926 C CA . SER A 1 240 ? -19.861 5.741 36.478 1.00 78.94 240 SER A CA 1
ATOM 1927 C C . SER A 1 240 ? -21.322 6.042 36.822 1.00 78.94 240 SER A C 1
ATOM 1929 O O . SER A 1 240 ? -21.678 6.072 37.998 1.00 78.94 240 SER A O 1
ATOM 1931 N N . ALA A 1 241 ? -22.194 6.180 35.816 1.00 79.38 241 ALA A N 1
ATOM 1932 C CA . ALA A 1 241 ? -23.629 6.384 36.025 1.00 79.38 241 ALA A CA 1
ATOM 1933 C C . ALA A 1 241 ? -24.293 5.184 36.726 1.00 79.38 241 ALA A C 1
ATOM 1935 O O . ALA A 1 241 ? -25.081 5.369 37.651 1.00 79.38 241 ALA A O 1
ATOM 1936 N N . ARG A 1 242 ? -23.935 3.948 36.344 1.00 78.69 242 ARG A N 1
ATOM 1937 C CA . ARG A 1 242 ? -24.403 2.732 37.035 1.00 78.69 242 ARG A CA 1
ATOM 1938 C C . ARG A 1 242 ? -23.918 2.658 38.481 1.00 78.69 242 ARG A C 1
ATOM 1940 O O . ARG A 1 242 ? -24.700 2.298 39.356 1.00 78.69 242 ARG A O 1
ATOM 1947 N N . SER A 1 243 ? -22.660 3.016 38.738 1.00 78.31 243 SER A N 1
ATOM 1948 C CA . SER A 1 243 ? -22.113 3.049 40.098 1.00 78.31 243 SER A CA 1
ATOM 1949 C C . SER A 1 243 ? -22.861 4.061 40.969 1.00 78.31 243 SER A C 1
ATOM 1951 O O . SER A 1 243 ? -23.293 3.711 42.064 1.00 78.31 243 SER A O 1
ATOM 1953 N N . MET A 1 244 ? -23.094 5.277 40.465 1.00 77.31 244 MET A N 1
ATOM 1954 C CA . MET A 1 244 ? -23.855 6.324 41.164 1.00 77.31 244 MET A CA 1
ATOM 1955 C C . MET A 1 244 ? -25.297 5.888 41.456 1.00 77.31 244 MET A C 1
ATOM 1957 O O . MET A 1 244 ? -25.751 6.014 42.590 1.00 77.31 244 MET A O 1
ATOM 1961 N N . ALA A 1 245 ? -25.987 5.295 40.476 1.00 77.00 245 ALA A N 1
ATOM 1962 C CA . ALA A 1 245 ? -27.341 4.773 40.668 1.00 77.00 245 ALA A CA 1
ATOM 1963 C C . ALA A 1 245 ? -27.390 3.660 41.731 1.00 77.00 245 ALA A C 1
ATOM 1965 O O . ALA A 1 245 ? -28.284 3.655 42.570 1.00 77.00 245 ALA A O 1
ATOM 1966 N N . SER A 1 246 ? -26.403 2.755 41.750 1.00 75.12 246 SER A N 1
ATOM 1967 C CA . SER A 1 246 ? -26.325 1.688 42.760 1.00 75.12 246 SER A CA 1
ATOM 1968 C C . SER A 1 246 ? -26.048 2.207 44.176 1.00 75.12 246 SER A C 1
ATOM 1970 O O . SER A 1 246 ? -26.527 1.628 45.150 1.00 75.12 246 SER A O 1
ATOM 1972 N N . ILE A 1 247 ? -25.296 3.308 44.294 1.00 77.25 247 ILE A N 1
ATOM 1973 C CA . ILE A 1 247 ? -25.037 3.975 45.572 1.00 77.25 247 ILE A CA 1
ATOM 1974 C C . ILE A 1 247 ? -26.314 4.655 46.061 1.00 77.25 247 ILE A C 1
ATOM 1976 O O . ILE A 1 247 ? -26.667 4.477 47.221 1.00 77.25 247 ILE A O 1
ATOM 1980 N N . HIS A 1 248 ? -27.035 5.363 45.186 1.00 73.12 248 HIS A N 1
ATOM 1981 C CA . HIS A 1 248 ? -28.295 6.010 45.555 1.00 73.12 248 HIS A CA 1
ATOM 1982 C C . HIS A 1 248 ? -29.338 4.987 46.021 1.00 73.12 248 HIS A C 1
ATOM 1984 O O . HIS A 1 248 ? -29.866 5.125 47.116 1.00 73.12 248 HIS A O 1
ATOM 1990 N N . MET A 1 249 ? -29.497 3.877 45.289 1.00 72.62 249 MET A N 1
ATOM 1991 C CA . MET A 1 249 ? -30.400 2.788 45.685 1.00 72.62 249 MET A CA 1
ATOM 1992 C C . MET A 1 249 ? -30.055 2.184 47.057 1.00 72.62 249 MET A C 1
ATOM 1994 O O . MET A 1 249 ? -30.954 1.885 47.835 1.00 72.62 249 MET A O 1
ATOM 1998 N N . LYS A 1 250 ? -28.760 2.018 47.375 1.00 71.25 250 LYS A N 1
ATOM 1999 C CA . LYS A 1 250 ? -28.311 1.532 48.695 1.00 71.25 250 LYS A CA 1
ATOM 2000 C C . LYS A 1 250 ? -28.534 2.546 49.816 1.00 71.25 250 LYS A C 1
ATOM 2002 O O . LYS A 1 250 ? -28.754 2.153 50.961 1.00 71.25 250 LYS A O 1
ATOM 2007 N N . VAL A 1 251 ? -28.403 3.836 49.517 1.00 74.12 251 VAL A N 1
ATOM 2008 C CA . VAL A 1 251 ? -28.650 4.910 50.485 1.00 74.12 251 VAL A CA 1
ATOM 2009 C C . VAL A 1 251 ? -30.143 4.995 50.791 1.00 74.12 251 VAL A C 1
ATOM 2011 O O . VAL A 1 251 ? -30.499 5.009 51.966 1.00 74.12 251 VAL A O 1
ATOM 2014 N N . ASP A 1 252 ? -30.996 4.941 49.768 1.00 72.00 252 ASP A N 1
ATOM 2015 C CA . ASP A 1 252 ? -32.453 4.967 49.925 1.00 72.00 252 ASP A CA 1
ATOM 2016 C C . ASP A 1 252 ? -32.956 3.743 50.700 1.00 72.00 252 ASP A C 1
ATOM 2018 O O . ASP A 1 252 ? -33.679 3.900 51.683 1.00 72.00 252 ASP A O 1
ATOM 2022 N N . SER A 1 253 ? -32.471 2.536 50.375 1.00 70.44 253 SER A N 1
ATOM 2023 C CA . SER A 1 253 ? -32.832 1.330 51.132 1.00 70.44 253 SER A CA 1
ATOM 2024 C C . SER A 1 253 ? -32.395 1.406 52.599 1.00 70.44 253 SER A C 1
ATOM 2026 O O . SER A 1 253 ? -33.128 0.995 53.493 1.00 70.44 253 SER A O 1
ATOM 2028 N N . ASN A 1 254 ? -31.209 1.956 52.882 1.00 68.88 254 ASN A N 1
ATOM 2029 C CA . ASN A 1 254 ? -30.730 2.111 54.259 1.00 68.88 254 ASN A CA 1
ATOM 2030 C C . ASN A 1 254 ? -31.495 3.192 55.039 1.00 68.88 254 ASN A C 1
ATOM 2032 O O . ASN A 1 254 ? -31.574 3.105 56.267 1.00 68.88 254 ASN A O 1
ATOM 2036 N N . MET A 1 255 ? -32.035 4.211 54.362 1.00 67.31 255 MET A N 1
ATOM 2037 C CA . MET A 1 255 ? -32.912 5.203 54.987 1.00 67.31 255 MET A CA 1
ATOM 2038 C C . MET A 1 255 ? -34.285 4.608 55.312 1.00 67.31 255 MET A C 1
ATOM 2040 O O . MET A 1 255 ? -34.737 4.771 56.443 1.00 67.31 255 MET A O 1
ATOM 2044 N N . GLU A 1 256 ? -34.893 3.845 54.399 1.00 67.00 256 GLU A N 1
ATOM 2045 C CA . GLU A 1 256 ? -36.164 3.148 54.662 1.00 67.00 256 GLU A CA 1
ATOM 2046 C C . GLU A 1 256 ? -36.052 2.155 55.830 1.00 67.00 256 GLU A C 1
ATOM 2048 O O . GLU A 1 256 ? -36.908 2.141 56.715 1.00 67.00 256 GLU A O 1
ATOM 2053 N N . PHE A 1 257 ? -34.965 1.377 55.901 1.00 60.34 257 PHE A N 1
ATOM 2054 C CA . PHE A 1 257 ? -34.723 0.474 57.034 1.00 60.34 257 PHE A CA 1
ATOM 2055 C C . PHE A 1 257 ? -34.603 1.223 58.369 1.00 60.34 257 PHE A C 1
ATOM 2057 O O . PHE A 1 257 ? -35.148 0.770 59.373 1.00 60.34 257 PHE A O 1
ATOM 2064 N N . LYS A 1 258 ? -33.942 2.389 58.394 1.00 63.12 258 LYS A N 1
ATOM 2065 C CA . LYS A 1 258 ? -33.845 3.221 59.605 1.00 63.12 258 LYS A CA 1
ATOM 2066 C C . LYS A 1 258 ? -35.178 3.840 60.022 1.00 63.12 258 LYS A C 1
ATOM 2068 O O . LYS A 1 258 ? -35.376 4.059 61.214 1.00 63.12 258 LYS A O 1
ATOM 2073 N N . GLU A 1 259 ? -36.070 4.154 59.086 1.00 65.56 259 GLU A N 1
ATOM 2074 C CA . GLU A 1 259 ? -37.404 4.666 59.422 1.00 65.56 259 GLU A CA 1
ATOM 2075 C C . GLU A 1 259 ? -38.333 3.580 59.973 1.00 65.56 259 GLU A C 1
ATOM 2077 O O . GLU A 1 259 ? -39.139 3.862 60.862 1.00 65.56 259 GLU A O 1
ATOM 2082 N N . LEU A 1 260 ? -38.198 2.342 59.490 1.00 60.03 260 LEU A N 1
ATOM 2083 C CA . LEU A 1 260 ? -38.952 1.193 59.995 1.00 60.03 260 LEU A CA 1
ATOM 2084 C C . LEU A 1 260 ? -38.529 0.809 61.420 1.00 60.03 260 LEU A C 1
ATOM 2086 O O . LEU A 1 260 ? -39.390 0.578 62.264 1.00 60.03 260 LEU A O 1
ATOM 2090 N N . ASP A 1 261 ? -37.227 0.837 61.712 1.00 59.28 261 ASP A N 1
ATOM 2091 C CA . ASP A 1 261 ? -36.680 0.523 63.043 1.00 59.28 261 ASP A CA 1
ATOM 2092 C C . ASP A 1 261 ? -37.064 1.575 64.104 1.00 59.28 261 ASP A C 1
ATOM 2094 O O . ASP A 1 261 ? -37.146 1.289 65.292 1.00 59.28 261 ASP A O 1
ATOM 2098 N N . LYS A 1 262 ? -37.353 2.812 63.678 1.00 60.94 262 LYS A N 1
ATOM 2099 C CA . LYS A 1 262 ? -37.772 3.914 64.563 1.00 60.94 262 LYS A CA 1
ATOM 2100 C C . LYS A 1 262 ? -39.268 3.905 64.907 1.00 60.94 262 LYS A C 1
ATOM 2102 O O . LYS A 1 262 ? -39.694 4.711 65.734 1.00 60.94 262 LYS A O 1
ATOM 2107 N N . LYS A 1 263 ? -40.064 3.080 64.217 1.00 57.75 263 LYS A N 1
ATOM 2108 C CA . LYS A 1 263 ? -41.517 2.927 64.416 1.00 57.75 263 LYS A CA 1
ATOM 2109 C C . LYS A 1 263 ? -41.892 1.665 65.209 1.00 57.75 263 LYS A C 1
ATOM 2111 O O . LYS A 1 263 ? -43.073 1.512 65.521 1.00 57.75 263 LYS A O 1
ATOM 2116 N N . SER A 1 264 ? -40.924 0.795 65.507 1.00 49.69 264 SER A N 1
ATOM 2117 C CA . SER A 1 264 ? -41.042 -0.326 66.452 1.00 49.69 264 SER A CA 1
ATOM 2118 C C . SER A 1 264 ? -40.714 0.110 67.876 1.00 49.69 264 SER A C 1
ATOM 2120 O O . SER A 1 264 ? -41.156 -0.627 68.785 1.00 49.69 264 SER A O 1
#

Radius of gyration: 25.78 Å; chains: 1; bounding box: 67×37×95 Å

Sequence (264 aa):
MALTSVGLFCCLQVLFLTTTKFNRRSGLYFWSIIGVTVSQICYCIYVYLYIWILKDAKPGLTAGFMVAGGLPYVPFEFLMLYSRLHLFLASKKVLRLVLALIVVEWWLIEVPLAVGEILTIVYPESAQMAILYDLTAKIEAVVYTVCDTFLCTLYFFQVKNIWGDIPMKKRMLRHVGFMNVVVILLDSLFMVLLWTVNDELSSGISAMDFSIKLLVEIYTLNTIIEACRQQREAANQRNSARSMASIHMKVDSNMEFKELDKKS

Organism: NCBI:txid703497

InterPro domains:
  IPR056120 Domain of unknown function DUF7703 [PF24802] (4-229)

pLDDT: mean 82.0, std 9.67, range [49.69, 94.88]

Foldseek 3Di:
DVLLVVLLVLLVVLVVCLVVPDPDCDALLSVLLVQLSQLLNLLSVLLVCCPPPDLPDCLPVSLVSNCSNQLRNLLSVLSNLLSLLVVLVPDPVVSVVSVVLSVCLSVPQSVVLSVLVSCCSVCVVDPPSVVSNLVSVLVNLVSSLVSLLVSLVVSLVSCCVVCVPPPVCPVLSVLSNVLSVVLSVLSVVLSVCSVPDDPSVNSSSVSNSSSVNSVSSVVNVVSVVVVVVVVVVVVVVVVVVVVVVVVVVVVVVVVVVVVVVVVD